Protein AF-A0AA46I5U1-F1 (afdb_mo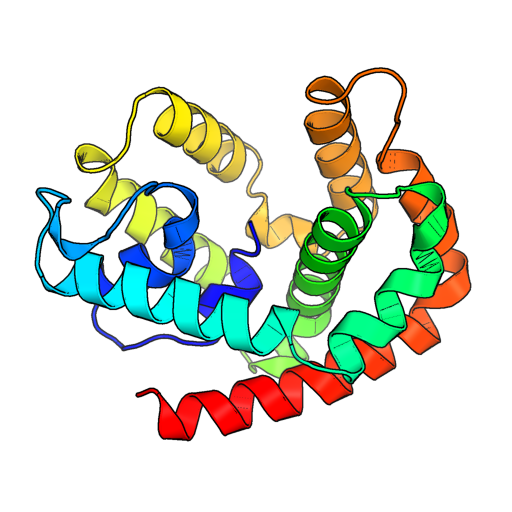nomer)

Sequence (190 aa):
MNYLGHSIITTHIPEKDFGNIFGDFFKGNPSYLDLPKNIINGIILHRQLDSFVDNNNIYLKNTIFFKEYKLYKKILLDIYFDHFLAKNYQKLFNDSLKESSKYIFNLAITNKQFLSEENISKLNWLIKNNSLYYYKDIDFIKYTLNGISYRFKNIDLSTSIEIYKKNNKIIDNNFFEFFNLLTKKREYLL

Radius of gyration: 16.06 Å; Cα contacts (8 Å, |Δi|>4): 192; chains: 1; bounding box: 36×41×42 Å

Solvent-accessible surface area (backbone atoms only — not comparable to full-atom values): 10486 Å² total; per-residue (Å²): 131,39,51,60,64,35,56,75,60,68,72,90,38,71,52,25,34,37,16,24,40,50,23,88,78,59,79,80,64,61,91,76,51,99,61,59,68,47,29,38,53,8,32,52,49,28,52,53,50,49,53,51,51,76,69,29,65,64,57,53,62,57,37,64,80,37,51,91,50,58,89,49,20,59,61,51,49,37,49,53,47,32,23,53,47,42,58,41,27,49,81,77,66,76,44,58,52,63,59,54,38,49,52,54,51,48,44,49,63,77,50,45,87,81,50,54,72,70,52,48,53,53,49,51,52,38,60,76,63,44,39,68,51,42,31,40,37,70,69,50,44,36,54,51,29,46,63,54,20,75,80,45,88,97,49,68,54,34,64,51,54,60,55,44,67,76,43,37,76,60,52,50,51,41,48,53,57,43,48,59,51,52,59,57,51,43,75,78,76,112

Structure (mmCIF, N/CA/C/O backbone):
data_AF-A0AA46I5U1-F1
#
_entry.id   AF-A0AA46I5U1-F1
#
loop_
_atom_site.group_PDB
_atom_site.id
_atom_site.type_symbol
_atom_site.label_atom_id
_atom_site.label_alt_id
_atom_site.label_comp_id
_atom_site.label_asym_id
_atom_site.label_entity_id
_atom_site.label_seq_id
_atom_site.pdbx_PDB_ins_code
_atom_site.Cartn_x
_atom_site.Cartn_y
_atom_site.Cartn_z
_atom_site.occupancy
_atom_site.B_iso_or_equiv
_atom_site.auth_seq_id
_atom_site.auth_comp_id
_atom_site.auth_asym_id
_atom_site.auth_atom_id
_atom_site.pdbx_PDB_model_num
ATOM 1 N N . MET A 1 1 ? 0.056 3.345 -1.944 1.00 57.59 1 MET A N 1
ATOM 2 C CA . MET A 1 1 ? 1.013 2.220 -1.934 1.00 57.59 1 MET A CA 1
ATOM 3 C C . MET A 1 1 ? 0.510 1.117 -1.040 1.00 57.59 1 MET A C 1
ATOM 5 O O . MET A 1 1 ? 0.574 1.240 0.176 1.00 57.59 1 MET A O 1
ATOM 9 N N . ASN A 1 2 ? 0.003 0.085 -1.698 1.00 82.88 2 ASN A N 1
ATOM 10 C CA . ASN A 1 2 ? -0.603 -1.107 -1.130 1.00 82.88 2 ASN A CA 1
ATOM 11 C C . ASN A 1 2 ? 0.139 -2.330 -1.707 1.00 82.88 2 ASN A C 1
ATOM 13 O O . ASN A 1 2 ? -0.347 -3.006 -2.612 1.00 82.88 2 ASN A O 1
ATOM 17 N N . TYR A 1 3 ? 1.405 -2.514 -1.323 1.00 91.62 3 TYR A N 1
ATOM 18 C CA . TYR A 1 3 ? 2.294 -3.460 -2.014 1.00 91.62 3 TYR A CA 1
ATOM 19 C C . TYR A 1 3 ? 1.830 -4.908 -1.859 1.00 91.62 3 TYR A C 1
ATOM 21 O O . TYR A 1 3 ? 1.937 -5.685 -2.810 1.00 91.62 3 TYR A O 1
ATOM 29 N N . LEU A 1 4 ? 1.339 -5.279 -0.668 1.00 91.69 4 LEU A N 1
ATOM 30 C CA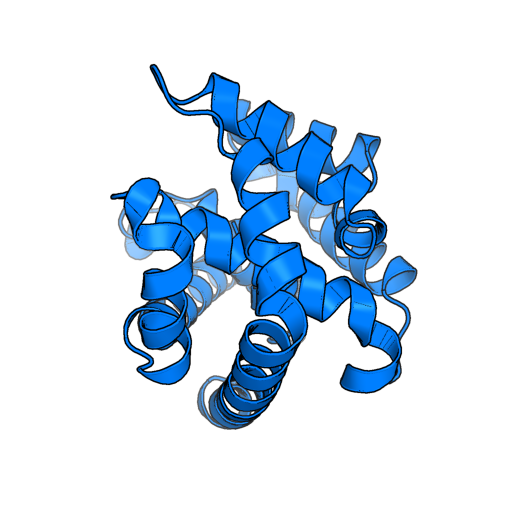 . LEU A 1 4 ? 0.825 -6.628 -0.446 1.00 91.69 4 LEU A CA 1
ATOM 31 C C . LEU A 1 4 ? -0.521 -6.792 -1.145 1.00 91.69 4 LEU A C 1
ATOM 33 O O . LEU A 1 4 ? -0.753 -7.838 -1.738 1.00 91.69 4 LEU A O 1
ATOM 37 N N . GLY A 1 5 ? -1.368 -5.760 -1.162 1.00 90.12 5 GLY A N 1
ATOM 38 C CA . GLY A 1 5 ? -2.611 -5.781 -1.933 1.00 90.12 5 GLY A CA 1
ATOM 39 C C . GLY A 1 5 ? -2.398 -6.107 -3.410 1.00 90.12 5 GLY A C 1
ATOM 40 O O . GLY A 1 5 ? -3.059 -6.997 -3.943 1.00 90.12 5 GLY A O 1
ATOM 41 N N . HIS A 1 6 ? -1.440 -5.449 -4.068 1.00 92.38 6 HIS A N 1
ATOM 42 C CA . HIS A 1 6 ? -1.141 -5.741 -5.475 1.00 92.38 6 HIS A CA 1
ATOM 43 C C . HIS A 1 6 ? -0.444 -7.088 -5.674 1.00 92.38 6 HIS A C 1
ATOM 45 O O . HIS A 1 6 ? -0.688 -7.744 -6.687 1.00 92.38 6 HIS A O 1
ATOM 51 N N . SER A 1 7 ? 0.380 -7.544 -4.723 1.00 90.44 7 SER A N 1
ATOM 52 C CA . SER A 1 7 ? 1.094 -8.822 -4.858 1.00 90.44 7 SER A CA 1
ATOM 53 C C . SER A 1 7 ? 0.188 -10.055 -4.765 1.00 90.44 7 SER A C 1
ATOM 55 O O . SER A 1 7 ? 0.581 -11.126 -5.224 1.00 90.44 7 SER A O 1
ATOM 57 N N . ILE A 1 8 ? -1.049 -9.912 -4.267 1.00 87.06 8 ILE A N 1
ATOM 58 C CA . ILE A 1 8 ? -2.083 -10.968 -4.302 1.00 87.06 8 ILE A CA 1
ATOM 59 C C . ILE A 1 8 ? -2.370 -11.432 -5.736 1.00 87.06 8 ILE A C 1
ATOM 61 O O . ILE A 1 8 ? -2.721 -12.594 -5.978 1.00 87.06 8 ILE A O 1
ATOM 65 N N . ILE A 1 9 ? -2.250 -10.513 -6.694 1.00 85.94 9 ILE A N 1
ATOM 66 C CA . ILE A 1 9 ? -2.513 -10.761 -8.106 1.00 85.94 9 ILE A CA 1
ATOM 67 C C . ILE A 1 9 ? -1.167 -10.863 -8.821 1.00 85.94 9 ILE A C 1
ATOM 69 O O . ILE A 1 9 ? -0.676 -9.913 -9.428 1.00 85.94 9 ILE A O 1
ATOM 73 N N . THR A 1 10 ? -0.558 -12.046 -8.716 1.00 84.06 10 THR A N 1
ATOM 74 C CA . THR A 1 10 ? 0.589 -12.428 -9.547 1.00 84.06 10 THR A CA 1
ATOM 75 C C . THR A 1 10 ? 0.118 -12.885 -10.921 1.00 84.06 10 THR A C 1
ATOM 77 O O . THR A 1 10 ? -0.923 -13.518 -11.077 1.00 84.06 10 THR A O 1
ATOM 80 N N . THR A 1 11 ? 0.911 -12.549 -11.924 1.00 83.25 11 THR A N 1
ATOM 81 C CA . THR A 1 11 ? 0.727 -12.892 -13.332 1.00 83.25 11 THR A CA 1
ATOM 82 C C . THR A 1 11 ? 1.679 -14.000 -13.777 1.00 83.25 11 THR A C 1
ATOM 84 O O . THR A 1 11 ? 1.647 -14.393 -14.939 1.00 83.25 11 THR A O 1
ATOM 87 N N . HIS A 1 12 ? 2.559 -14.463 -12.878 1.00 87.12 12 HIS A N 1
ATOM 88 C CA . HIS A 1 12 ? 3.679 -15.366 -13.167 1.00 87.12 12 HIS A CA 1
ATOM 89 C C . HIS A 1 12 ? 4.665 -14.844 -14.233 1.00 87.12 12 HIS A C 1
ATOM 91 O O . HIS A 1 12 ? 5.497 -15.595 -14.737 1.00 87.12 12 HIS A O 1
ATOM 97 N N . ILE A 1 13 ? 4.613 -13.544 -14.546 1.00 94.31 13 ILE A N 1
ATOM 98 C CA . ILE A 1 13 ? 5.552 -12.844 -15.425 1.00 94.31 13 ILE A CA 1
ATOM 99 C C . ILE A 1 13 ? 6.264 -11.781 -14.571 1.00 94.31 13 ILE A C 1
ATOM 101 O O . ILE A 1 13 ? 5.645 -10.761 -14.258 1.00 94.31 13 ILE A O 1
ATOM 105 N N . PRO A 1 14 ? 7.548 -11.966 -14.198 1.00 95.38 14 PRO A N 1
ATOM 106 C CA . PRO A 1 14 ? 8.235 -11.108 -13.223 1.00 95.38 14 PRO A CA 1
ATOM 107 C C . PRO A 1 14 ? 8.176 -9.604 -13.525 1.00 95.38 14 PRO A C 1
ATOM 109 O O . PRO A 1 14 ? 7.923 -8.797 -12.636 1.00 95.38 14 PRO A O 1
ATOM 112 N N . GLU A 1 15 ? 8.356 -9.207 -14.785 1.00 96.62 15 GLU A N 1
ATOM 113 C CA . GLU A 1 15 ? 8.268 -7.801 -15.203 1.00 96.62 15 GLU A CA 1
ATOM 114 C C . GLU A 1 15 ? 6.853 -7.225 -15.043 1.00 96.62 15 GLU A C 1
ATOM 116 O O . GLU A 1 15 ? 6.681 -6.071 -14.645 1.00 96.62 15 GLU A O 1
ATOM 121 N N . LYS A 1 16 ? 5.823 -8.030 -15.327 1.00 96.50 16 LYS A N 1
ATOM 122 C CA . LYS A 1 16 ? 4.423 -7.619 -15.179 1.00 96.50 16 LYS A CA 1
ATOM 123 C C . LYS A 1 16 ? 4.033 -7.547 -13.703 1.00 96.50 16 LYS A C 1
ATOM 125 O O . LYS A 1 16 ? 3.366 -6.595 -13.310 1.00 96.50 16 LYS A O 1
ATOM 130 N N . ASP A 1 17 ? 4.515 -8.474 -12.877 1.00 96.19 17 ASP A N 1
ATOM 131 C CA . ASP A 1 17 ? 4.367 -8.416 -11.417 1.00 96.19 17 ASP A CA 1
ATOM 132 C C . ASP A 1 17 ? 5.054 -7.179 -10.835 1.00 96.19 17 ASP A C 1
ATOM 134 O O . ASP A 1 17 ? 4.466 -6.483 -10.011 1.00 96.19 17 ASP A O 1
ATOM 138 N N . PHE A 1 18 ? 6.261 -6.851 -11.304 1.00 97.38 18 PHE A N 1
ATOM 139 C CA . PHE A 1 18 ? 6.948 -5.621 -10.920 1.00 97.38 18 PHE A CA 1
ATOM 140 C C . PHE A 1 18 ? 6.114 -4.380 -11.267 1.00 97.38 18 PHE A C 1
ATOM 142 O O . PHE A 1 18 ? 5.868 -3.548 -10.394 1.00 97.38 18 PHE A O 1
ATOM 149 N N . GLY A 1 19 ? 5.616 -4.277 -12.504 1.00 96.88 19 GLY A N 1
ATOM 150 C CA . GLY A 1 19 ? 4.744 -3.172 -12.909 1.00 96.88 19 GLY A CA 1
ATOM 151 C C . GLY A 1 19 ? 3.442 -3.100 -12.101 1.00 96.88 19 GLY A C 1
ATOM 152 O O . GLY A 1 19 ? 2.976 -2.004 -11.801 1.00 96.88 19 GLY A O 1
ATOM 153 N N . ASN A 1 20 ? 2.872 -4.247 -11.714 1.00 96.25 20 ASN A N 1
ATOM 154 C CA . ASN A 1 20 ? 1.654 -4.312 -10.905 1.00 96.25 20 ASN A CA 1
ATOM 155 C C . ASN A 1 20 ? 1.895 -3.880 -9.449 1.00 96.25 20 ASN A C 1
ATOM 157 O O . ASN A 1 20 ? 1.138 -3.095 -8.888 1.00 96.25 20 ASN A O 1
ATOM 161 N N . ILE A 1 21 ? 2.968 -4.362 -8.826 1.00 96.31 21 ILE A N 1
ATOM 162 C CA . ILE A 1 21 ? 3.253 -4.104 -7.408 1.00 96.31 21 ILE A CA 1
ATOM 163 C C . ILE A 1 21 ? 3.796 -2.688 -7.194 1.00 96.31 21 ILE A C 1
ATOM 165 O O . ILE A 1 21 ? 3.460 -2.031 -6.209 1.00 96.31 21 ILE A O 1
ATOM 169 N N . PHE A 1 22 ? 4.616 -2.199 -8.126 1.00 96.25 22 PHE A N 1
ATOM 170 C CA . PHE A 1 22 ? 5.274 -0.895 -8.044 1.00 96.25 22 PHE A CA 1
ATOM 171 C C . PHE A 1 22 ? 4.644 0.152 -8.972 1.00 96.25 22 PHE A C 1
ATOM 173 O O . PHE A 1 22 ? 5.258 1.186 -9.224 1.00 96.25 22 PHE A O 1
ATOM 180 N N . GLY A 1 23 ? 3.417 -0.068 -9.459 1.00 95.50 23 GLY A N 1
ATOM 181 C CA . GLY A 1 23 ? 2.740 0.827 -10.408 1.00 95.50 23 GLY A CA 1
ATOM 182 C C . GLY A 1 23 ? 2.653 2.284 -9.939 1.00 95.50 23 GLY A C 1
ATOM 183 O O . GLY A 1 23 ? 2.806 3.209 -10.736 1.00 95.50 23 GLY A O 1
ATOM 184 N N . ASP A 1 24 ? 2.536 2.490 -8.627 1.00 94.38 24 ASP A N 1
ATOM 185 C CA . ASP A 1 24 ? 2.524 3.796 -7.964 1.00 94.38 24 ASP A CA 1
ATOM 186 C C . ASP A 1 24 ? 3.802 4.634 -8.213 1.00 94.38 24 ASP A C 1
ATOM 188 O O . ASP A 1 24 ? 3.765 5.868 -8.124 1.00 94.38 24 ASP A O 1
ATOM 192 N N . PHE A 1 25 ? 4.929 3.989 -8.544 1.00 95.44 25 PHE A N 1
ATOM 193 C CA . PHE A 1 25 ? 6.199 4.641 -8.891 1.00 95.44 25 PHE A CA 1
ATOM 194 C C . PHE A 1 25 ? 6.190 5.274 -10.287 1.00 95.44 25 PHE A C 1
ATOM 196 O O . PHE A 1 25 ? 7.029 6.131 -10.567 1.00 95.44 25 PHE A O 1
ATOM 203 N N . PHE A 1 26 ? 5.215 4.924 -11.127 1.00 95.31 26 PHE A N 1
ATOM 204 C CA . PHE A 1 26 ? 5.117 5.369 -12.511 1.00 95.31 26 PHE A CA 1
ATOM 205 C C . PHE A 1 26 ? 3.912 6.296 -12.706 1.00 95.31 26 PHE A C 1
ATOM 207 O O . PHE A 1 26 ? 2.748 5.886 -12.650 1.00 95.31 26 PHE A O 1
ATOM 214 N N . LYS A 1 27 ? 4.187 7.581 -12.946 1.00 92.62 27 LYS A N 1
ATOM 215 C CA . LYS A 1 27 ? 3.165 8.619 -13.163 1.00 92.62 27 LYS A CA 1
ATOM 216 C C . LYS A 1 27 ? 2.902 8.838 -14.658 1.00 92.62 27 LYS A C 1
ATOM 218 O O . LYS A 1 27 ? 3.719 8.481 -15.495 1.00 92.62 27 LYS A O 1
ATOM 223 N N . GLY A 1 28 ? 1.754 9.426 -14.998 1.00 93.50 28 GLY A N 1
ATOM 224 C CA . GLY A 1 28 ? 1.372 9.707 -16.393 1.00 93.50 28 GLY A CA 1
ATOM 225 C C . GLY A 1 28 ? 0.735 8.517 -17.122 1.00 93.50 28 GLY A C 1
ATOM 226 O O . GLY A 1 28 ? 0.443 7.490 -16.514 1.00 93.50 28 GLY A O 1
ATOM 227 N N . ASN A 1 29 ? 0.449 8.654 -18.418 1.00 93.50 29 ASN A N 1
ATOM 228 C CA . ASN A 1 29 ? -0.147 7.577 -19.221 1.00 93.50 29 ASN A CA 1
ATOM 229 C C . ASN A 1 29 ? 0.906 6.479 -19.496 1.00 93.50 29 ASN A C 1
ATOM 231 O O . ASN A 1 29 ? 1.978 6.825 -19.992 1.00 93.50 29 ASN A O 1
ATOM 235 N N . PRO A 1 30 ? 0.629 5.182 -19.231 1.00 92.75 30 PRO A N 1
ATOM 236 C CA . PRO A 1 30 ? 1.618 4.116 -19.397 1.00 92.75 30 PRO A CA 1
ATOM 237 C C . PRO A 1 30 ? 2.105 3.964 -20.841 1.00 92.75 30 PRO A C 1
ATOM 239 O O . PRO A 1 30 ? 3.230 3.536 -21.056 1.00 92.75 30 PRO A O 1
ATOM 242 N N . SER A 1 31 ? 1.288 4.367 -21.819 1.00 90.00 31 SER A N 1
ATOM 243 C CA . SER A 1 31 ? 1.615 4.304 -23.252 1.00 90.00 31 SER A CA 1
ATOM 244 C C . SER A 1 31 ? 2.736 5.264 -23.666 1.00 90.00 31 SER A C 1
ATOM 246 O O . SER A 1 31 ? 3.270 5.127 -24.760 1.00 90.00 31 SER A O 1
ATOM 248 N N . TYR A 1 32 ? 3.069 6.245 -22.819 1.00 93.44 32 TYR A N 1
ATOM 249 C CA . TYR A 1 32 ? 4.152 7.206 -23.054 1.00 93.44 32 TYR A CA 1
ATOM 250 C C . TYR A 1 32 ? 5.395 6.923 -22.204 1.00 93.44 32 TYR A C 1
ATOM 252 O O . TYR A 1 32 ? 6.336 7.711 -22.225 1.00 93.44 32 TYR A O 1
ATOM 260 N N . LEU A 1 33 ? 5.393 5.842 -21.420 1.00 93.50 33 LEU A N 1
ATOM 261 C CA . LEU A 1 33 ? 6.550 5.453 -20.624 1.00 93.50 33 LEU A CA 1
ATOM 262 C C . LEU A 1 33 ? 7.506 4.627 -21.481 1.00 93.50 33 LEU A C 1
ATOM 264 O O . LEU A 1 33 ? 7.089 3.664 -22.123 1.00 93.50 33 LEU A O 1
ATOM 268 N N . ASP A 1 34 ? 8.788 4.975 -21.439 1.00 95.12 34 ASP A N 1
ATOM 269 C CA . ASP A 1 34 ? 9.850 4.191 -22.068 1.00 95.12 34 ASP A CA 1
ATOM 270 C C . ASP A 1 34 ? 10.209 2.992 -21.177 1.00 95.12 34 ASP A C 1
ATOM 272 O O . ASP A 1 34 ? 11.141 3.027 -20.373 1.00 95.12 34 ASP A O 1
ATOM 276 N N . LEU A 1 35 ? 9.362 1.960 -21.224 1.00 97.12 35 LEU A N 1
ATOM 277 C CA . LEU A 1 35 ? 9.457 0.761 -20.394 1.00 97.12 35 LEU A CA 1
ATOM 278 C C . LEU A 1 35 ? 9.160 -0.501 -21.218 1.00 97.12 35 LEU A C 1
ATOM 280 O O . LEU A 1 35 ? 8.368 -0.457 -22.163 1.00 97.12 35 LEU A O 1
ATOM 284 N N . PRO A 1 36 ? 9.707 -1.665 -20.824 1.00 97.00 36 PRO A N 1
ATOM 285 C CA . PRO A 1 36 ? 9.310 -2.948 -21.386 1.00 97.00 36 PRO A CA 1
ATOM 286 C C . PRO A 1 36 ? 7.791 -3.160 -21.347 1.00 97.00 36 PRO A C 1
ATOM 288 O O . PRO A 1 36 ? 7.117 -2.853 -20.358 1.00 97.00 36 PRO A O 1
ATOM 291 N N . LYS A 1 37 ? 7.251 -3.774 -22.408 1.00 96.81 37 LYS A N 1
ATOM 292 C CA . LYS A 1 37 ? 5.806 -4.002 -22.584 1.00 96.81 37 LYS A CA 1
ATOM 293 C C . LYS A 1 37 ? 5.158 -4.711 -21.389 1.00 96.81 37 LYS A C 1
ATOM 295 O O . LYS A 1 37 ? 4.040 -4.372 -21.010 1.00 96.81 37 LYS A O 1
ATOM 300 N N . ASN A 1 38 ? 5.845 -5.676 -20.778 1.00 97.00 38 ASN A N 1
ATOM 301 C CA . ASN A 1 38 ? 5.318 -6.383 -19.610 1.00 97.00 38 ASN A CA 1
ATOM 302 C C . ASN A 1 38 ? 5.195 -5.471 -18.386 1.00 97.00 38 ASN A C 1
ATOM 304 O O . ASN A 1 38 ? 4.181 -5.543 -17.698 1.00 97.00 38 ASN A O 1
ATOM 308 N N . ILE A 1 39 ? 6.162 -4.577 -18.156 1.00 97.44 39 ILE A N 1
ATOM 309 C CA . ILE A 1 39 ? 6.095 -3.587 -17.072 1.00 97.44 39 ILE A CA 1
ATOM 310 C C . ILE A 1 39 ? 4.921 -2.634 -17.312 1.00 97.44 39 ILE A C 1
ATOM 312 O O . ILE A 1 39 ? 4.122 -2.417 -16.403 1.00 97.44 39 ILE A O 1
ATOM 316 N N . ILE A 1 40 ? 4.744 -2.142 -18.546 1.00 97.69 40 ILE A N 1
ATOM 317 C CA . ILE A 1 40 ? 3.588 -1.309 -18.927 1.00 97.69 40 ILE A CA 1
ATOM 318 C C . ILE A 1 40 ? 2.269 -2.039 -18.643 1.00 97.69 40 ILE A C 1
ATOM 320 O O . ILE A 1 40 ? 1.379 -1.480 -18.002 1.00 97.69 40 ILE A O 1
ATOM 324 N N . ASN A 1 41 ? 2.151 -3.303 -19.058 1.00 96.19 41 ASN A N 1
ATOM 325 C CA . ASN A 1 41 ? 0.967 -4.122 -18.787 1.00 96.19 41 ASN A CA 1
ATOM 326 C C . ASN A 1 41 ? 0.726 -4.316 -17.283 1.00 96.19 41 ASN A C 1
ATOM 328 O O . ASN A 1 41 ? -0.423 -4.344 -16.846 1.00 96.19 41 ASN A O 1
ATOM 332 N N . GLY A 1 42 ? 1.793 -4.428 -16.490 1.00 96.38 42 GLY A N 1
ATOM 333 C CA . GLY A 1 42 ? 1.722 -4.466 -15.033 1.00 96.38 42 GLY A CA 1
ATOM 334 C C . GLY A 1 42 ? 1.178 -3.163 -14.450 1.00 96.38 42 GLY A C 1
ATOM 335 O O . GLY A 1 42 ? 0.269 -3.194 -13.630 1.00 96.38 42 GLY A O 1
ATOM 336 N N . ILE A 1 43 ? 1.661 -2.012 -14.923 1.00 96.81 43 ILE A N 1
ATOM 337 C CA . ILE A 1 43 ? 1.183 -0.688 -14.487 1.00 96.81 43 ILE A CA 1
ATOM 338 C C . ILE A 1 43 ? -0.294 -0.484 -14.860 1.00 96.81 43 ILE A C 1
ATOM 340 O O . ILE A 1 43 ? -1.061 0.107 -14.099 1.00 96.81 43 ILE A O 1
ATOM 344 N N . ILE A 1 44 ? -0.720 -0.968 -16.030 1.00 95.56 44 ILE A N 1
ATOM 345 C CA . ILE A 1 44 ? -2.134 -0.944 -16.428 1.00 95.56 44 ILE A CA 1
ATOM 346 C C . ILE A 1 44 ? -2.963 -1.803 -15.468 1.00 95.56 44 ILE A C 1
ATOM 348 O O . ILE A 1 44 ? -3.986 -1.331 -14.972 1.00 95.56 44 ILE A O 1
ATOM 352 N N . LEU A 1 45 ? -2.500 -3.019 -15.163 1.00 94.81 45 LEU A N 1
ATOM 353 C CA . LEU A 1 45 ? -3.157 -3.913 -14.211 1.00 94.81 45 LEU A CA 1
ATOM 354 C C . LEU A 1 45 ? -3.270 -3.270 -12.820 1.00 94.81 45 LEU A C 1
ATOM 356 O O . LEU A 1 45 ? -4.362 -3.251 -12.261 1.00 94.81 45 LEU A O 1
ATOM 360 N N . HIS A 1 46 ? -2.196 -2.661 -12.312 1.00 95.06 46 HIS A N 1
ATOM 361 C CA . HIS A 1 46 ? -2.194 -1.904 -11.055 1.00 95.06 46 HIS A CA 1
ATOM 362 C C . HIS A 1 46 ? -3.350 -0.901 -11.004 1.00 95.06 46 HIS A C 1
ATOM 364 O O . HIS A 1 46 ? -4.173 -0.933 -10.097 1.00 95.06 46 HIS A O 1
ATOM 370 N N . ARG A 1 47 ? -3.475 -0.064 -12.039 1.00 94.38 47 ARG A N 1
ATOM 371 C CA . ARG A 1 47 ? -4.499 0.991 -12.104 1.00 94.38 47 ARG A CA 1
ATOM 372 C C . ARG A 1 47 ? -5.914 0.446 -12.267 1.00 94.38 47 ARG A C 1
ATOM 374 O O . ARG A 1 47 ? -6.862 1.057 -11.781 1.00 94.38 47 ARG A O 1
ATOM 381 N N . GLN A 1 48 ? -6.076 -0.685 -12.952 1.00 92.81 48 GLN A N 1
ATOM 382 C CA . GLN A 1 48 ? -7.363 -1.381 -13.028 1.00 92.81 48 GLN A CA 1
ATOM 383 C C . GLN A 1 48 ? -7.784 -1.915 -11.655 1.00 92.81 48 GLN A C 1
ATOM 385 O O . GLN A 1 48 ? -8.956 -1.808 -11.291 1.00 92.81 48 GLN A O 1
ATOM 390 N N . LEU A 1 49 ? -6.834 -2.455 -10.889 1.00 92.19 49 LEU A N 1
ATOM 391 C CA . LEU A 1 49 ? -7.072 -2.923 -9.527 1.00 92.19 49 LEU A CA 1
ATOM 392 C C . LEU A 1 49 ? -7.381 -1.765 -8.584 1.00 92.19 49 LEU A C 1
ATOM 394 O O . LEU A 1 49 ? -8.379 -1.840 -7.872 1.00 92.19 49 LEU A O 1
ATOM 398 N N . ASP A 1 50 ? -6.621 -0.674 -8.651 1.00 93.06 50 ASP A N 1
ATOM 399 C CA . ASP A 1 50 ? -6.912 0.544 -7.890 1.00 93.06 50 ASP A CA 1
ATOM 400 C C . ASP A 1 50 ? -8.310 1.060 -8.202 1.00 93.06 50 ASP A C 1
ATOM 402 O O . ASP A 1 50 ? -9.093 1.304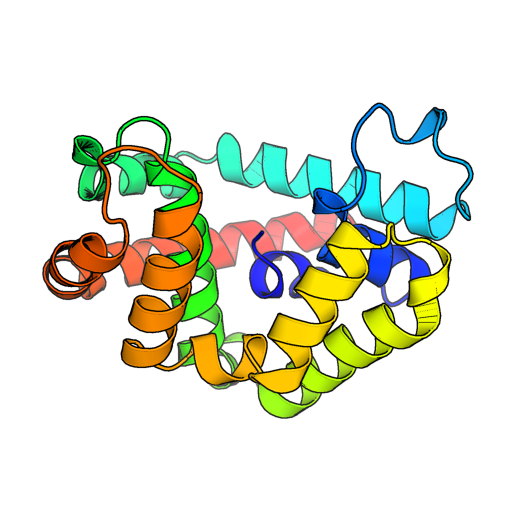 -7.292 1.00 93.06 50 ASP A O 1
ATOM 406 N N . SER A 1 51 ? -8.673 1.150 -9.485 1.00 92.88 51 SER A N 1
ATOM 407 C CA . SER A 1 51 ? -10.012 1.574 -9.898 1.00 92.88 51 SER A CA 1
ATOM 408 C C . SER A 1 51 ? -11.103 0.651 -9.347 1.00 92.88 51 SER A C 1
ATOM 410 O O . SER A 1 51 ? -12.160 1.125 -8.932 1.00 92.88 51 SER A O 1
ATOM 412 N N . PHE A 1 52 ? -10.864 -0.660 -9.298 1.00 91.19 52 PHE A N 1
ATOM 413 C CA . PHE A 1 52 ? -11.799 -1.599 -8.686 1.00 91.19 52 PHE A CA 1
ATOM 414 C C . PHE A 1 52 ? -11.930 -1.377 -7.173 1.00 91.19 52 PHE A C 1
ATOM 416 O O . PHE A 1 52 ? -13.052 -1.329 -6.669 1.00 91.19 52 PHE A O 1
ATOM 423 N N . VAL A 1 53 ? -10.813 -1.215 -6.458 1.00 90.62 53 VAL A N 1
ATOM 424 C CA . VAL A 1 53 ? -10.781 -0.968 -5.006 1.00 90.62 53 VAL A CA 1
ATOM 425 C C . VAL A 1 53 ? -11.480 0.353 -4.675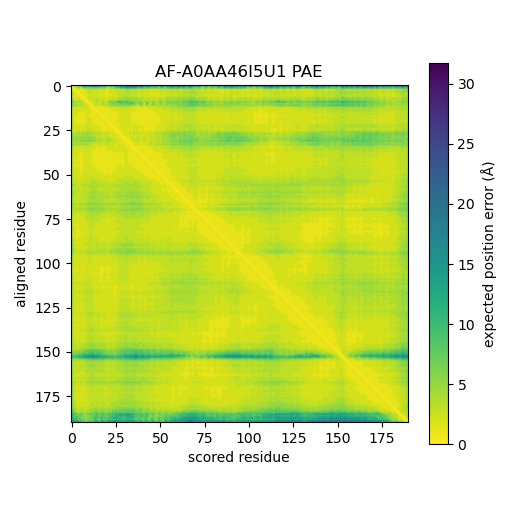 1.00 90.62 53 VAL A C 1
ATOM 427 O O . VAL A 1 53 ? -12.389 0.389 -3.846 1.00 90.62 53 VAL A O 1
ATOM 430 N N . ASP A 1 54 ? -11.121 1.421 -5.385 1.00 91.19 54 ASP A N 1
ATOM 431 C CA . ASP A 1 54 ? -11.617 2.777 -5.160 1.00 91.19 54 ASP A CA 1
ATOM 432 C C . ASP A 1 54 ? -13.109 2.948 -5.442 1.00 91.19 54 ASP A C 1
ATOM 434 O O . ASP A 1 54 ? -13.719 3.873 -4.904 1.00 91.19 54 ASP A O 1
ATOM 438 N N . ASN A 1 55 ? -13.698 2.074 -6.260 1.00 91.75 55 ASN A N 1
ATOM 439 C CA . ASN A 1 55 ? -15.127 2.070 -6.572 1.00 91.75 55 ASN A CA 1
ATOM 440 C C . ASN A 1 55 ? -15.908 0.992 -5.801 1.00 91.75 55 ASN A C 1
ATOM 442 O O . ASN A 1 55 ? -17.120 0.860 -5.977 1.00 91.75 55 ASN A O 1
ATOM 446 N N . ASN A 1 56 ? -15.251 0.202 -4.947 1.00 93.94 56 ASN A N 1
ATOM 447 C CA . ASN A 1 56 ? -15.920 -0.862 -4.214 1.00 93.94 56 ASN A CA 1
ATOM 448 C C . ASN A 1 56 ? -16.623 -0.330 -2.955 1.00 93.94 56 ASN A C 1
ATOM 450 O O . ASN A 1 56 ? -15.995 0.235 -2.059 1.00 93.94 56 ASN A O 1
ATOM 454 N N . ASN A 1 57 ? -17.927 -0.591 -2.832 1.00 95.19 57 ASN A N 1
ATOM 455 C CA . ASN A 1 57 ? -18.738 -0.130 -1.700 1.00 95.19 57 ASN A CA 1
ATOM 456 C C . ASN A 1 57 ? -18.252 -0.652 -0.334 1.00 95.19 57 ASN A C 1
ATOM 458 O O . ASN A 1 57 ? -18.340 0.068 0.660 1.00 95.19 57 ASN A O 1
ATOM 462 N N . ILE A 1 58 ? -17.724 -1.880 -0.263 1.00 94.12 58 ILE A N 1
ATOM 463 C CA . ILE A 1 58 ? -17.197 -2.466 0.981 1.00 94.12 58 ILE A CA 1
ATOM 464 C C . ILE A 1 58 ? -15.889 -1.786 1.374 1.00 94.12 58 ILE A C 1
ATOM 466 O O . ILE A 1 58 ? -15.668 -1.534 2.554 1.00 94.12 58 ILE A O 1
ATOM 470 N N . TYR A 1 59 ? -15.034 -1.436 0.418 1.00 93.06 59 TYR A N 1
ATOM 471 C CA . TYR A 1 59 ? -13.845 -0.645 0.719 1.00 93.06 59 TYR A CA 1
ATOM 472 C C . TYR A 1 59 ? -14.242 0.781 1.153 1.00 93.06 59 TYR A C 1
ATOM 474 O O . TYR A 1 59 ? -13.900 1.228 2.251 1.00 93.06 59 TYR A O 1
ATOM 482 N N . LEU A 1 60 ? -15.079 1.460 0.361 1.00 93.56 60 LEU A N 1
ATOM 483 C CA . LEU A 1 60 ? -15.496 2.845 0.597 1.00 93.56 60 LEU A CA 1
ATOM 484 C C . LEU A 1 60 ? -16.264 3.052 1.910 1.00 93.56 60 LEU A C 1
ATOM 486 O O . LEU A 1 60 ? -16.059 4.081 2.566 1.00 93.56 60 LEU A O 1
ATOM 490 N N . LYS A 1 61 ? -17.098 2.093 2.347 1.00 95.00 61 LYS A N 1
ATOM 491 C CA . LYS A 1 61 ? -17.833 2.204 3.624 1.00 95.00 61 LYS A CA 1
ATOM 492 C C . LYS A 1 61 ? -16.889 2.306 4.825 1.00 95.00 61 LYS A C 1
ATOM 494 O O . LYS A 1 61 ? -17.229 2.972 5.796 1.00 95.00 61 LYS A O 1
ATOM 499 N N . ASN A 1 62 ? -15.681 1.737 4.753 1.00 95.62 62 ASN A N 1
ATOM 500 C CA . ASN A 1 62 ? -14.695 1.846 5.833 1.00 95.62 62 ASN A CA 1
ATOM 501 C C . ASN A 1 62 ? -14.061 3.244 5.927 1.00 95.62 62 ASN A C 1
ATOM 503 O O . ASN A 1 62 ? -13.489 3.591 6.960 1.00 95.62 62 ASN A O 1
ATOM 507 N N . THR A 1 63 ? -14.204 4.100 4.907 1.00 95.50 63 THR A N 1
ATOM 508 C CA . THR A 1 63 ? -13.646 5.464 4.954 1.00 95.50 63 THR A CA 1
ATOM 509 C C . THR A 1 63 ? -14.287 6.325 6.046 1.00 95.50 63 THR A C 1
ATOM 511 O O . THR A 1 63 ? -13.692 7.319 6.466 1.00 95.50 63 THR A O 1
ATOM 514 N N . ILE A 1 64 ? -15.480 5.951 6.531 1.00 96.38 64 ILE A N 1
ATOM 515 C CA . ILE A 1 64 ? -16.197 6.678 7.583 1.00 96.38 64 ILE A CA 1
ATOM 516 C C . ILE A 1 64 ? -15.459 6.653 8.924 1.00 96.38 64 ILE A C 1
ATOM 518 O O . ILE A 1 64 ? -15.503 7.646 9.650 1.00 96.38 64 ILE A O 1
ATOM 522 N N . PHE A 1 65 ? -14.741 5.563 9.226 1.00 97.12 65 PHE A N 1
ATOM 523 C CA . PHE A 1 65 ? -13.975 5.429 10.468 1.00 97.12 65 PHE A CA 1
ATOM 524 C C . PHE A 1 65 ? -12.872 6.484 10.553 1.00 97.12 65 PHE A C 1
ATOM 526 O O . PHE A 1 65 ? -12.603 7.010 11.625 1.00 97.12 65 PHE A O 1
ATOM 533 N N . PHE A 1 66 ? -12.306 6.863 9.408 1.00 97.25 66 PHE A N 1
ATOM 534 C CA . PHE A 1 66 ? -11.183 7.791 9.305 1.00 97.25 66 PHE A CA 1
ATOM 535 C C . PHE A 1 66 ? -11.590 9.154 8.726 1.00 97.25 66 PHE A C 1
ATOM 537 O O . PHE A 1 66 ? -10.767 9.857 8.140 1.00 97.25 66 PHE A O 1
ATOM 544 N N . LYS A 1 67 ? -12.864 9.553 8.859 1.00 95.62 67 LYS A N 1
ATOM 545 C CA . LYS A 1 67 ? -13.392 10.791 8.251 1.00 95.62 67 LYS A CA 1
ATOM 546 C C . LYS A 1 67 ? -12.637 12.063 8.663 1.00 95.62 67 LYS A C 1
ATOM 548 O O . LYS A 1 67 ? -12.518 12.983 7.856 1.00 95.62 67 LYS A O 1
ATOM 553 N N . GLU A 1 68 ? -12.095 12.104 9.880 1.00 94.00 68 GLU A N 1
ATOM 554 C CA . GLU A 1 68 ? -11.306 13.233 10.396 1.00 94.00 68 GLU A CA 1
ATOM 555 C C . GLU A 1 68 ? -9.986 13.448 9.640 1.00 94.00 68 GLU A C 1
ATOM 557 O O . GLU A 1 68 ? -9.485 14.570 9.582 1.00 94.00 68 GLU A O 1
ATOM 562 N N . TYR A 1 69 ? -9.496 12.416 8.942 1.00 94.94 69 TYR A N 1
ATOM 563 C CA . TYR A 1 69 ? -8.305 12.481 8.096 1.00 94.94 69 TYR A CA 1
ATOM 564 C C . TYR A 1 69 ? -8.588 12.977 6.670 1.00 94.94 69 TYR A C 1
ATOM 566 O O . TYR A 1 69 ? -7.682 13.016 5.840 1.00 94.94 69 TYR A O 1
ATOM 574 N N . LYS A 1 70 ? -9.824 13.400 6.362 1.00 92.88 70 LYS A N 1
ATOM 575 C CA . LYS A 1 70 ? -10.211 14.054 5.097 1.00 92.88 70 LYS A CA 1
ATOM 576 C C . LYS A 1 70 ? -9.732 13.280 3.857 1.00 92.88 70 LYS A C 1
ATOM 578 O O . LYS A 1 70 ? -10.198 12.172 3.607 1.00 92.88 70 LYS A O 1
ATOM 583 N N . LEU A 1 71 ? -8.819 13.859 3.073 1.00 90.75 71 LEU A N 1
ATOM 584 C CA . LEU A 1 71 ? -8.281 13.285 1.836 1.00 90.75 71 LEU A CA 1
ATOM 585 C C . LEU A 1 71 ? -7.344 12.093 2.097 1.00 90.75 71 LEU A C 1
ATOM 587 O O . LEU A 1 71 ? -7.163 11.256 1.219 1.00 90.75 71 LEU A O 1
ATOM 591 N N . TYR A 1 72 ? -6.797 11.969 3.309 1.00 93.75 72 TYR A N 1
ATOM 592 C CA . TYR A 1 72 ? -5.833 10.926 3.674 1.00 93.75 72 TYR A CA 1
ATOM 593 C C . TYR A 1 72 ? -6.494 9.634 4.165 1.00 93.75 72 TYR A C 1
ATOM 595 O O . TYR A 1 72 ? -5.815 8.631 4.364 1.00 93.75 72 TYR A O 1
ATOM 603 N N . LYS A 1 73 ? -7.823 9.616 4.325 1.00 94.81 73 LYS A N 1
ATOM 604 C CA . LYS A 1 73 ? -8.562 8.435 4.798 1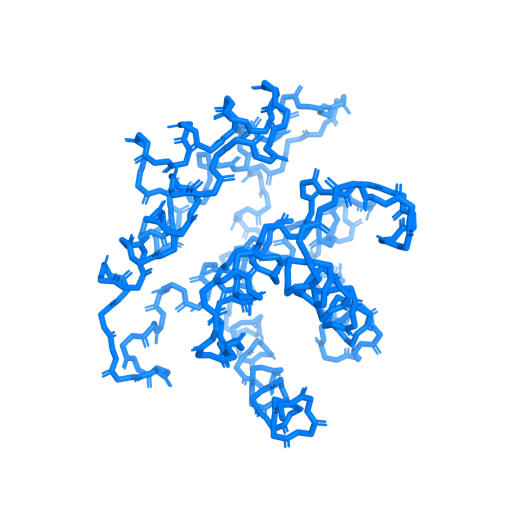.00 94.81 73 LYS A CA 1
ATOM 605 C C . LYS A 1 73 ? -8.362 7.198 3.913 1.00 94.81 73 LYS A C 1
ATOM 607 O O . LYS A 1 73 ? -8.358 6.092 4.433 1.00 94.81 73 LYS A O 1
ATOM 612 N N . LYS A 1 74 ? -8.163 7.378 2.601 1.00 93.19 74 LYS A N 1
ATOM 613 C CA . LYS A 1 74 ? -7.861 6.274 1.673 1.00 93.19 74 LYS A CA 1
ATOM 614 C C . LYS A 1 74 ? -6.461 5.699 1.902 1.00 93.19 74 LYS A C 1
ATOM 616 O O . LYS A 1 74 ? -6.321 4.495 2.023 1.00 93.19 74 LYS A O 1
ATOM 621 N N . ILE A 1 75 ? -5.461 6.563 2.107 1.00 92.81 75 ILE A N 1
ATOM 622 C CA . ILE A 1 75 ? -4.094 6.139 2.461 1.00 92.81 75 ILE A CA 1
ATOM 623 C C . ILE A 1 75 ? -4.107 5.300 3.744 1.00 92.81 75 ILE A C 1
ATOM 625 O O . ILE A 1 75 ? -3.430 4.280 3.822 1.00 92.81 75 ILE A O 1
ATOM 629 N N . LEU A 1 76 ? -4.893 5.712 4.744 1.00 95.88 76 LEU A N 1
ATOM 630 C CA . LEU A 1 76 ? -5.058 4.938 5.974 1.00 95.88 76 LEU A CA 1
ATOM 631 C C . LEU A 1 76 ? -5.673 3.564 5.703 1.00 95.88 76 LEU A C 1
ATOM 633 O O . LEU A 1 76 ? -5.161 2.568 6.204 1.00 95.88 76 LEU A O 1
ATOM 637 N N . LEU A 1 77 ? -6.740 3.496 4.902 1.00 95.31 77 LEU A N 1
ATOM 638 C CA . LEU A 1 77 ? -7.355 2.220 4.542 1.00 95.31 77 LEU A CA 1
ATOM 639 C C . LEU A 1 77 ? -6.397 1.296 3.796 1.00 95.31 77 LEU A C 1
ATOM 641 O O . LEU A 1 77 ? -6.369 0.118 4.126 1.00 95.31 77 LEU A O 1
ATOM 645 N N . ASP A 1 78 ? -5.597 1.810 2.864 1.00 94.19 78 ASP A N 1
ATOM 646 C CA . ASP A 1 78 ? -4.600 1.007 2.147 1.00 94.19 78 ASP A CA 1
ATOM 647 C C . ASP A 1 78 ? -3.578 0.398 3.108 1.00 94.19 78 ASP A C 1
ATOM 649 O O . ASP A 1 78 ? -3.315 -0.800 3.060 1.00 94.19 78 ASP A O 1
ATOM 653 N N . ILE A 1 79 ? -3.057 1.204 4.038 1.00 95.81 79 ILE A N 1
ATOM 654 C CA . ILE A 1 79 ? -2.081 0.753 5.039 1.00 95.81 79 ILE A CA 1
ATOM 655 C C . ILE A 1 79 ? -2.702 -0.270 5.995 1.00 95.81 79 ILE A C 1
ATOM 657 O O . ILE A 1 79 ? -2.068 -1.269 6.333 1.00 95.81 79 ILE A O 1
ATOM 661 N N . TYR A 1 80 ? -3.940 -0.048 6.443 1.00 96.88 80 TYR A N 1
ATOM 662 C CA . TYR A 1 80 ? -4.626 -1.001 7.315 1.00 96.88 80 TYR A CA 1
ATOM 663 C C . TYR A 1 80 ? -5.059 -2.269 6.585 1.00 96.88 80 TYR A C 1
ATOM 665 O O . TYR A 1 80 ? -5.129 -3.328 7.208 1.00 96.88 80 TYR A O 1
ATOM 673 N N . PHE A 1 81 ? -5.311 -2.192 5.280 1.00 95.44 81 PHE A N 1
ATOM 674 C CA . PHE A 1 81 ? -5.568 -3.372 4.474 1.00 95.44 81 PHE A CA 1
ATOM 675 C C . PHE A 1 81 ? -4.285 -4.189 4.283 1.00 95.44 81 PHE A C 1
ATOM 677 O O . PHE A 1 81 ? -4.303 -5.391 4.534 1.00 95.44 81 PHE A O 1
ATOM 684 N N . ASP A 1 82 ? -3.149 -3.547 3.990 1.00 95.75 82 ASP A N 1
ATOM 685 C CA . ASP A 1 82 ? -1.825 -4.188 3.992 1.00 95.75 82 ASP A CA 1
ATOM 686 C C . ASP A 1 82 ? -1.509 -4.829 5.361 1.00 95.75 82 ASP A C 1
ATOM 688 O O . ASP A 1 82 ? -1.040 -5.967 5.420 1.00 95.75 82 ASP A O 1
ATOM 692 N N . HIS A 1 83 ? -1.826 -4.150 6.473 1.00 97.56 83 HIS A N 1
ATOM 693 C CA . HIS A 1 83 ? -1.698 -4.712 7.824 1.00 97.56 83 HIS A CA 1
ATOM 694 C C . HIS A 1 83 ? -2.561 -5.963 8.012 1.00 97.56 83 HIS A C 1
ATOM 696 O O . HIS A 1 83 ? -2.076 -6.988 8.498 1.00 97.56 83 HIS A O 1
ATOM 702 N N . PHE A 1 84 ? -3.832 -5.900 7.605 1.00 96.81 84 PHE A N 1
ATOM 703 C CA . PHE A 1 84 ? -4.752 -7.032 7.656 1.00 96.81 84 PHE A CA 1
ATOM 704 C C . PHE A 1 84 ? -4.219 -8.224 6.849 1.00 96.81 84 PHE A C 1
ATOM 706 O O . PHE A 1 84 ? -4.216 -9.351 7.356 1.00 96.81 84 PHE A O 1
ATOM 713 N N . LEU A 1 85 ? -3.729 -7.983 5.631 1.00 96.19 85 LEU A N 1
ATOM 714 C CA . LEU A 1 85 ? -3.150 -9.011 4.769 1.00 96.19 85 LEU A CA 1
ATOM 715 C C . LEU A 1 85 ? -1.896 -9.622 5.394 1.00 96.19 85 LEU A C 1
ATOM 717 O O . LEU A 1 85 ? -1.802 -10.842 5.500 1.00 96.19 85 LEU A O 1
ATOM 721 N N . ALA A 1 86 ? -0.962 -8.794 5.862 1.00 97.19 86 ALA A N 1
ATOM 722 C CA . ALA A 1 86 ? 0.280 -9.242 6.484 1.00 97.19 86 ALA A CA 1
ATOM 723 C C . ALA A 1 86 ? 0.020 -10.073 7.751 1.00 97.19 86 ALA A C 1
ATOM 725 O O . ALA A 1 86 ? 0.569 -11.162 7.924 1.00 97.19 86 ALA A O 1
ATOM 726 N N . LYS A 1 87 ? -0.865 -9.596 8.631 1.00 97.38 87 LYS A N 1
ATOM 727 C CA . LYS A 1 87 ? -1.216 -10.275 9.885 1.00 97.38 87 LYS A CA 1
ATOM 728 C C . LYS A 1 87 ? -1.881 -11.632 9.656 1.00 97.38 87 LYS A C 1
ATOM 730 O O . LYS A 1 87 ? -1.658 -12.558 10.433 1.00 97.38 87 LYS A O 1
ATOM 735 N N . ASN A 1 88 ? -2.689 -11.760 8.604 1.00 96.81 88 ASN A N 1
ATOM 736 C CA . ASN A 1 88 ? -3.445 -12.978 8.306 1.00 96.81 88 ASN A CA 1
ATOM 737 C C . ASN A 1 88 ? -2.835 -13.811 7.166 1.00 96.81 88 ASN A C 1
ATOM 739 O O . ASN A 1 88 ? -3.465 -14.763 6.710 1.00 96.81 88 ASN A O 1
ATOM 743 N N . TYR A 1 89 ? -1.616 -13.490 6.723 1.00 96.12 89 TYR A N 1
ATOM 744 C CA . TYR A 1 89 ? -1.051 -13.988 5.467 1.00 96.12 89 TYR A CA 1
ATOM 745 C C . TYR A 1 89 ? -1.055 -15.521 5.359 1.00 96.12 89 TYR A C 1
ATOM 747 O O . TYR A 1 89 ? -1.610 -16.072 4.412 1.00 96.12 89 TYR A O 1
ATOM 755 N N . GLN A 1 90 ? -0.546 -16.221 6.381 1.00 95.31 90 GLN A N 1
ATOM 756 C CA . GLN A 1 90 ? -0.530 -17.690 6.413 1.00 95.31 90 GLN A CA 1
ATOM 757 C C . GLN A 1 90 ? -1.939 -18.286 6.288 1.00 95.31 90 GLN A C 1
ATOM 759 O O . GLN A 1 90 ? -2.128 -19.293 5.618 1.00 95.31 90 GLN A O 1
ATOM 764 N N . LYS A 1 91 ? -2.943 -17.671 6.920 1.00 95.00 91 LYS A N 1
ATOM 765 C CA . LYS A 1 91 ? -4.327 -18.158 6.879 1.00 95.00 91 LYS A CA 1
ATOM 766 C C . LYS A 1 91 ? -4.980 -17.911 5.517 1.00 95.00 91 LYS A C 1
ATOM 768 O O . LYS A 1 91 ? -5.793 -18.720 5.088 1.00 95.00 91 LYS A O 1
ATOM 773 N N . LEU A 1 92 ? -4.663 -16.786 4.876 1.00 93.94 92 LEU A N 1
ATOM 774 C CA . LEU A 1 92 ? -5.268 -16.380 3.606 1.00 93.94 92 LEU A CA 1
ATOM 775 C C . LEU A 1 92 ? -4.646 -17.096 2.403 1.00 93.94 92 LEU A C 1
ATOM 777 O O . LEU A 1 92 ? -5.368 -17.442 1.474 1.00 93.94 92 LEU A O 1
ATOM 781 N N . PHE A 1 93 ? -3.330 -17.320 2.425 1.00 91.50 93 PHE A N 1
ATOM 782 C CA . PHE A 1 93 ? -2.581 -17.820 1.266 1.00 91.50 93 PHE A CA 1
ATOM 783 C C . PHE A 1 93 ? -1.936 -19.190 1.484 1.00 91.50 93 PHE A C 1
ATOM 785 O O . PHE A 1 93 ? -1.434 -19.770 0.528 1.00 91.50 93 PHE A O 1
ATOM 792 N N . ASN A 1 94 ? -1.945 -19.714 2.715 1.00 94.31 94 ASN A N 1
ATOM 793 C CA . ASN A 1 94 ? -1.176 -20.901 3.097 1.00 94.31 94 ASN A CA 1
ATOM 794 C C . ASN A 1 94 ? 0.316 -20.793 2.724 1.00 94.31 94 ASN A C 1
ATOM 796 O O . ASN A 1 94 ? 0.944 -21.773 2.332 1.00 94.31 94 ASN A O 1
ATOM 800 N N . ASP A 1 95 ? 0.870 -19.585 2.845 1.00 93.56 95 ASP A N 1
ATOM 801 C CA . ASP A 1 95 ? 2.221 -19.241 2.405 1.00 93.56 95 ASP A CA 1
ATOM 802 C C . ASP A 1 95 ? 2.930 -18.333 3.427 1.00 93.56 95 ASP A C 1
ATOM 804 O O . ASP A 1 95 ? 2.309 -17.740 4.316 1.00 93.56 95 ASP A O 1
ATOM 808 N N . SER A 1 96 ? 4.250 -18.220 3.304 1.00 95.44 96 SER A N 1
ATOM 809 C CA . SER A 1 96 ? 5.115 -17.451 4.188 1.00 95.44 96 SER A CA 1
ATOM 810 C C . SER A 1 96 ? 5.206 -15.993 3.751 1.00 95.44 96 SER A C 1
ATOM 812 O O . SER A 1 96 ? 5.883 -15.665 2.777 1.00 95.44 96 SER A O 1
ATOM 814 N N . LEU A 1 97 ? 4.660 -15.081 4.566 1.00 9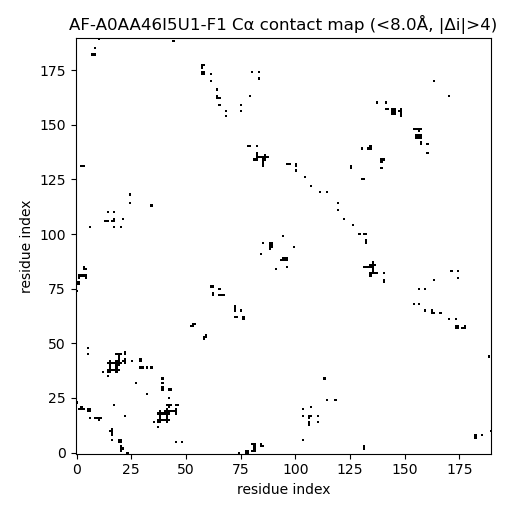6.75 97 LEU A N 1
ATOM 815 C CA . LEU A 1 97 ? 4.814 -13.632 4.358 1.00 96.75 97 LEU A CA 1
ATOM 816 C C . LEU A 1 97 ? 6.284 -13.227 4.179 1.00 96.75 97 LEU A C 1
ATOM 818 O O . LEU A 1 97 ? 6.592 -12.301 3.430 1.00 96.75 97 LEU A O 1
ATOM 822 N N . LYS A 1 98 ? 7.202 -13.906 4.876 1.00 96.50 98 LYS A N 1
ATOM 823 C CA . LYS A 1 98 ? 8.638 -13.627 4.797 1.00 96.50 98 LYS A CA 1
ATOM 824 C C . LYS A 1 98 ? 9.196 -13.947 3.411 1.00 96.50 98 LYS A C 1
ATOM 826 O O . LYS A 1 98 ? 9.960 -13.144 2.882 1.00 96.50 98 LYS A O 1
ATOM 831 N N . GLU A 1 99 ? 8.825 -15.087 2.832 1.00 95.31 99 GLU A N 1
ATOM 832 C CA . GLU A 1 99 ? 9.297 -15.471 1.498 1.00 95.31 99 GLU A CA 1
ATOM 833 C C . GLU A 1 99 ? 8.634 -14.619 0.413 1.00 95.31 99 GLU A C 1
ATOM 835 O O . GLU A 1 99 ? 9.332 -14.099 -0.456 1.00 95.31 99 GLU A O 1
ATOM 840 N N . SER A 1 100 ? 7.338 -14.328 0.539 1.00 94.44 100 SER A N 1
ATOM 841 C CA . SER A 1 100 ? 6.648 -13.404 -0.366 1.00 94.44 100 SER A CA 1
ATOM 842 C C . SER A 1 100 ? 7.243 -11.995 -0.322 1.00 94.44 100 SER A C 1
ATOM 844 O O . SER A 1 100 ? 7.467 -11.380 -1.362 1.00 94.44 100 SER A O 1
ATOM 846 N N . SER A 1 101 ? 7.588 -11.488 0.866 1.00 96.06 101 SER A N 1
ATOM 847 C CA . SER A 1 101 ? 8.261 -10.187 1.009 1.00 96.06 101 SER A CA 1
ATOM 848 C C . SER A 1 101 ? 9.622 -10.171 0.308 1.00 96.06 101 SER A C 1
ATOM 850 O O . SER A 1 101 ? 9.944 -9.209 -0.387 1.00 96.06 101 SER A O 1
ATOM 852 N N . LYS A 1 102 ? 10.411 -11.249 0.434 1.00 95.81 102 LYS A N 1
ATOM 853 C CA . LYS A 1 102 ? 11.688 -11.388 -0.284 1.00 95.81 102 LYS A CA 1
ATOM 854 C C . LYS A 1 102 ? 11.489 -11.417 -1.796 1.00 95.81 102 LYS A C 1
ATOM 856 O O . LYS A 1 102 ? 12.238 -10.748 -2.499 1.00 95.81 102 LYS A O 1
ATOM 861 N N . TYR A 1 103 ? 10.494 -12.154 -2.293 1.00 94.19 103 TYR A N 1
ATOM 862 C CA . TYR A 1 103 ? 10.167 -12.180 -3.720 1.00 94.19 103 TYR A CA 1
ATOM 863 C C . TYR A 1 103 ? 9.859 -10.771 -4.243 1.00 94.19 103 TYR A C 1
ATOM 865 O O . TYR A 1 103 ? 10.469 -10.330 -5.217 1.00 94.19 103 TYR A O 1
ATOM 873 N N . ILE A 1 104 ? 8.996 -10.027 -3.544 1.00 95.69 104 ILE A N 1
ATOM 874 C CA . ILE A 1 104 ? 8.624 -8.656 -3.915 1.00 95.69 104 ILE A CA 1
ATOM 875 C C . ILE A 1 104 ? 9.849 -7.731 -3.937 1.00 95.69 104 ILE A C 1
ATOM 877 O O . ILE A 1 104 ? 10.036 -6.966 -4.885 1.00 95.69 104 ILE A O 1
ATOM 881 N N . PHE A 1 105 ? 10.713 -7.803 -2.921 1.00 96.38 105 PHE A N 1
ATOM 882 C CA . PHE A 1 105 ? 11.933 -6.997 -2.897 1.00 96.38 105 PHE A CA 1
ATOM 883 C C . PHE A 1 105 ? 12.927 -7.397 -3.990 1.00 96.38 105 PHE A C 1
ATOM 885 O O . PHE A 1 105 ? 13.529 -6.516 -4.599 1.00 96.38 105 PHE A O 1
ATOM 892 N N . ASN A 1 106 ? 13.059 -8.688 -4.302 1.00 96.56 106 ASN A N 1
ATOM 893 C CA . ASN A 1 106 ? 13.902 -9.152 -5.402 1.00 96.56 106 ASN A CA 1
ATOM 894 C C . ASN A 1 106 ? 13.407 -8.621 -6.751 1.00 96.56 106 ASN A C 1
ATOM 896 O O . ASN A 1 106 ? 14.216 -8.103 -7.515 1.00 96.56 106 ASN A O 1
ATOM 900 N N . LEU A 1 107 ? 12.093 -8.650 -7.014 1.00 95.69 107 LEU A N 1
ATOM 901 C CA . LEU A 1 107 ? 11.517 -8.028 -8.214 1.00 95.69 107 LEU A CA 1
ATOM 902 C C . LEU A 1 107 ? 11.922 -6.556 -8.333 1.00 95.69 107 LEU A C 1
ATOM 904 O O . LEU A 1 107 ? 12.319 -6.107 -9.410 1.00 95.69 107 LEU A O 1
ATOM 908 N N . ALA A 1 108 ? 11.851 -5.816 -7.227 1.00 95.56 108 ALA A N 1
ATOM 909 C CA . ALA A 1 108 ? 12.199 -4.403 -7.187 1.00 95.56 108 ALA A CA 1
ATOM 910 C C . ALA A 1 108 ? 13.693 -4.155 -7.447 1.00 95.56 108 ALA A C 1
ATOM 912 O O . ALA A 1 108 ? 14.049 -3.255 -8.203 1.00 95.56 108 ALA A O 1
ATOM 913 N N . ILE A 1 109 ? 14.568 -4.967 -6.844 1.00 96.31 109 ILE A N 1
ATOM 914 C CA . ILE A 1 109 ? 16.024 -4.870 -7.008 1.00 96.31 109 ILE A CA 1
ATOM 915 C C . ILE A 1 109 ? 16.426 -5.198 -8.449 1.00 96.31 109 ILE A C 1
ATOM 917 O O . ILE A 1 109 ? 17.210 -4.454 -9.040 1.00 96.31 109 ILE A O 1
ATOM 921 N N . THR A 1 110 ? 15.878 -6.270 -9.026 1.00 96.75 110 THR A N 1
ATOM 922 C CA . THR A 1 110 ? 16.166 -6.693 -10.405 1.00 96.75 110 THR A CA 1
ATOM 923 C C . THR A 1 110 ? 15.747 -5.636 -11.425 1.00 96.75 110 THR A C 1
ATOM 925 O O . THR A 1 110 ? 16.438 -5.435 -12.417 1.00 96.75 110 THR A O 1
ATOM 928 N N . ASN A 1 111 ? 14.661 -4.908 -11.158 1.00 96.38 111 ASN A N 1
ATOM 929 C CA . ASN A 1 111 ? 14.107 -3.897 -12.062 1.00 96.38 111 ASN A CA 1
ATOM 930 C C . ASN A 1 111 ? 14.437 -2.452 -11.644 1.00 96.38 111 ASN A C 1
ATOM 932 O O . ASN A 1 111 ? 13.859 -1.502 -12.174 1.00 96.38 111 ASN A O 1
ATOM 936 N N . LYS A 1 112 ? 15.385 -2.255 -10.716 1.00 95.88 112 LYS A N 1
ATOM 937 C CA . LYS A 1 112 ? 15.704 -0.937 -10.134 1.00 95.88 112 LYS A CA 1
ATOM 938 C C . LYS A 1 112 ? 16.082 0.128 -11.166 1.00 95.88 112 LYS A C 1
ATOM 940 O O . LYS A 1 112 ? 15.891 1.309 -10.910 1.00 95.88 112 LYS A O 1
ATOM 945 N N . GLN A 1 113 ? 16.617 -0.286 -12.317 1.00 96.25 113 GLN A N 1
ATOM 946 C CA . GLN A 1 113 ? 17.046 0.603 -13.402 1.00 96.25 113 GLN A CA 1
ATOM 947 C C . GLN A 1 113 ? 15.896 1.412 -14.019 1.00 96.25 113 GLN A C 1
ATOM 949 O O . GLN A 1 113 ? 16.139 2.446 -14.626 1.00 96.25 113 GLN A O 1
ATOM 954 N N . PHE A 1 114 ? 14.650 0.962 -13.843 1.00 96.31 114 PHE A N 1
ATOM 955 C CA . PHE A 1 114 ? 13.456 1.658 -14.322 1.00 96.31 114 PHE A CA 1
ATOM 956 C C . PHE A 1 114 ? 12.897 2.668 -13.308 1.00 96.31 114 PHE A C 1
ATOM 958 O O . PHE A 1 114 ? 11.882 3.310 -13.570 1.00 96.31 114 PHE A O 1
ATOM 965 N N . LEU A 1 115 ? 13.508 2.790 -12.127 1.00 95.62 115 LEU A N 1
ATOM 966 C CA . LEU A 1 115 ? 13.035 3.654 -11.051 1.00 95.62 115 LEU A CA 1
ATOM 967 C C . LEU A 1 115 ? 13.817 4.969 -11.007 1.00 95.62 115 LEU A C 1
ATOM 969 O O . LEU A 1 115 ? 15.027 4.997 -11.212 1.00 95.62 115 LEU A O 1
ATOM 973 N N . SER A 1 116 ? 13.130 6.058 -10.658 1.00 95.19 116 SER A N 1
ATOM 974 C CA . SER A 1 116 ? 13.785 7.323 -10.315 1.00 95.19 116 SER A CA 1
ATOM 975 C C . SER A 1 116 ? 14.570 7.210 -9.003 1.00 95.19 116 SER A C 1
ATOM 977 O O . SER A 1 116 ? 14.258 6.376 -8.149 1.00 95.19 116 SER A O 1
ATOM 979 N N . GLU A 1 117 ? 15.536 8.105 -8.784 1.00 95.81 117 GLU A N 1
ATOM 980 C CA . GLU A 1 117 ? 16.325 8.160 -7.541 1.00 95.81 117 GLU A CA 1
ATOM 981 C C . GLU A 1 117 ? 15.454 8.297 -6.280 1.00 95.81 117 GLU A C 1
ATOM 983 O O . GLU A 1 117 ? 15.722 7.675 -5.246 1.00 95.81 117 GLU A O 1
ATOM 988 N N . GLU A 1 118 ? 14.361 9.059 -6.376 1.00 93.19 118 GLU A N 1
ATOM 989 C CA . GLU A 1 118 ? 13.386 9.212 -5.294 1.00 93.19 118 GLU A CA 1
ATOM 990 C C . GLU A 1 118 ? 12.712 7.871 -4.955 1.00 93.19 118 GLU A C 1
ATOM 992 O O . GLU A 1 118 ? 12.588 7.500 -3.783 1.00 93.19 118 GLU A O 1
ATOM 997 N N . ASN A 1 119 ? 12.296 7.111 -5.972 1.00 94.62 119 ASN A N 1
ATOM 998 C CA . ASN A 1 119 ? 11.646 5.815 -5.780 1.00 94.62 119 ASN A CA 1
ATOM 999 C C . ASN A 1 119 ? 12.637 4.740 -5.317 1.00 94.62 119 ASN A C 1
ATOM 1001 O O . ASN A 1 119 ? 12.279 3.916 -4.476 1.00 94.62 119 ASN A O 1
ATOM 1005 N N . ILE A 1 120 ? 13.896 4.795 -5.762 1.00 96.00 120 ILE A N 1
ATOM 1006 C CA . ILE A 1 120 ? 14.982 3.957 -5.229 1.00 96.00 120 ILE A CA 1
ATOM 1007 C C . ILE A 1 120 ? 15.206 4.257 -3.743 1.00 96.00 120 ILE A C 1
ATOM 1009 O O . ILE A 1 120 ? 15.308 3.334 -2.938 1.00 96.00 120 ILE A O 1
ATOM 1013 N N . SER A 1 121 ? 15.218 5.530 -3.343 1.00 94.44 121 SER A N 1
ATOM 1014 C CA . SER A 1 121 ? 15.364 5.915 -1.933 1.00 94.44 121 SER A CA 1
ATOM 1015 C C . SER A 1 121 ? 14.221 5.374 -1.068 1.00 94.44 121 SER A C 1
ATOM 1017 O O . SER A 1 121 ? 14.462 4.827 0.012 1.00 94.44 121 SER A O 1
ATOM 1019 N N . LYS A 1 122 ? 12.976 5.446 -1.562 1.00 92.12 122 LYS A N 1
ATOM 1020 C CA . LYS A 1 122 ? 11.811 4.830 -0.900 1.00 92.12 122 LYS A CA 1
ATOM 1021 C C . LYS A 1 122 ? 11.952 3.310 -0.805 1.00 92.12 122 LYS A C 1
ATOM 1023 O O . LYS A 1 122 ? 11.712 2.747 0.262 1.00 92.12 122 LYS A O 1
ATOM 1028 N N . LEU A 1 123 ? 12.358 2.651 -1.891 1.00 94.75 123 LEU A N 1
ATOM 1029 C CA . LEU A 1 123 ? 12.559 1.204 -1.932 1.00 94.75 123 LEU A CA 1
ATOM 1030 C C . LEU A 1 123 ? 13.631 0.754 -0.932 1.00 94.75 123 LEU A C 1
ATOM 1032 O O . LEU A 1 123 ? 13.404 -0.182 -0.168 1.00 94.75 123 LEU A O 1
ATOM 1036 N N . ASN A 1 124 ? 14.762 1.456 -0.873 1.00 95.38 124 ASN A N 1
ATOM 1037 C CA . ASN A 1 124 ? 15.835 1.170 0.076 1.00 95.38 124 ASN A CA 1
ATOM 1038 C C . ASN A 1 124 ? 15.354 1.267 1.525 1.00 95.38 124 ASN A C 1
ATOM 1040 O O . ASN A 1 124 ? 15.718 0.427 2.347 1.00 95.38 124 ASN A O 1
ATOM 1044 N N . TRP A 1 125 ? 14.505 2.249 1.846 1.00 93.94 125 TRP A N 1
ATOM 1045 C CA . TRP A 1 125 ? 13.892 2.335 3.170 1.00 93.94 125 TRP A CA 1
ATOM 1046 C C . TRP A 1 125 ? 12.997 1.121 3.464 1.00 93.94 125 TRP A C 1
ATOM 1048 O O . TRP A 1 125 ? 13.093 0.557 4.552 1.00 93.94 125 TRP A O 1
ATOM 1058 N N . LEU A 1 126 ? 12.179 0.674 2.504 1.00 94.50 126 LEU A N 1
ATOM 1059 C CA . LEU A 1 126 ? 11.309 -0.497 2.684 1.00 94.50 126 LEU A CA 1
ATOM 1060 C C . LEU A 1 126 ? 12.100 -1.788 2.891 1.00 94.50 126 LEU A C 1
ATOM 1062 O O . LEU A 1 126 ? 11.775 -2.571 3.781 1.00 94.50 126 LEU A O 1
ATOM 1066 N N . ILE A 1 127 ? 13.153 -1.990 2.097 1.00 95.62 127 ILE A N 1
ATOM 1067 C CA . ILE A 1 127 ? 14.033 -3.159 2.194 1.00 95.62 127 ILE A CA 1
ATOM 1068 C C . ILE A 1 127 ? 14.775 -3.143 3.531 1.00 95.62 127 ILE A C 1
ATOM 1070 O O . ILE A 1 127 ? 14.741 -4.129 4.264 1.00 95.62 127 ILE A O 1
ATOM 1074 N N . LYS A 1 128 ? 15.404 -2.012 3.887 1.00 96.56 128 LYS A N 1
ATOM 1075 C CA . LYS A 1 128 ? 16.184 -1.868 5.128 1.00 96.56 128 LYS A CA 1
ATOM 1076 C C . LYS A 1 128 ? 15.349 -2.169 6.372 1.00 96.56 128 LYS A C 1
ATOM 1078 O O . LYS A 1 128 ? 15.857 -2.770 7.312 1.00 96.56 128 LYS A O 1
ATOM 1083 N N . ASN A 1 129 ? 14.087 -1.746 6.376 1.00 95.12 129 ASN A N 1
ATOM 1084 C CA . ASN A 1 129 ? 13.172 -1.966 7.493 1.00 95.12 129 ASN A CA 1
ATOM 1085 C C . ASN A 1 129 ? 12.349 -3.255 7.354 1.00 95.12 129 ASN A C 1
ATOM 1087 O O . ASN A 1 129 ? 11.516 -3.521 8.213 1.00 95.12 129 ASN A O 1
ATOM 1091 N N . ASN A 1 130 ? 12.558 -4.044 6.291 1.00 95.50 130 ASN A N 1
ATOM 1092 C CA . ASN A 1 130 ? 11.778 -5.238 5.963 1.00 95.50 130 ASN A CA 1
ATOM 1093 C C . ASN A 1 130 ? 10.257 -4.988 6.060 1.00 95.50 130 ASN A C 1
ATOM 1095 O O . ASN A 1 130 ? 9.506 -5.777 6.640 1.00 95.50 130 ASN A O 1
ATOM 1099 N N . SER A 1 131 ? 9.816 -3.841 5.531 1.00 95.69 131 SER A N 1
ATOM 1100 C CA . SER A 1 131 ? 8.520 -3.252 5.870 1.00 95.69 131 SER A CA 1
ATOM 1101 C C . SER A 1 131 ? 7.339 -4.167 5.570 1.00 95.69 131 SER A C 1
ATOM 1103 O O . SER A 1 131 ? 6.448 -4.284 6.400 1.00 95.69 131 SER A O 1
ATOM 1105 N N . LEU A 1 132 ? 7.355 -4.865 4.431 1.00 95.81 132 LEU A N 1
ATOM 1106 C CA . LEU A 1 132 ? 6.267 -5.760 4.017 1.00 95.81 132 LEU A CA 1
ATOM 1107 C C . LEU A 1 132 ? 6.032 -6.902 5.015 1.00 95.81 132 LEU A C 1
ATOM 1109 O O . LEU A 1 132 ? 4.891 -7.268 5.284 1.00 95.81 132 LEU A O 1
ATOM 1113 N N . TYR A 1 133 ? 7.101 -7.427 5.615 1.00 97.06 133 TYR A N 1
ATOM 1114 C CA . TYR A 1 133 ? 6.997 -8.459 6.639 1.00 97.06 133 TYR A CA 1
ATOM 1115 C C . TYR A 1 133 ? 6.488 -7.891 7.967 1.00 97.06 133 TYR A C 1
ATOM 1117 O O . TYR A 1 133 ? 5.639 -8.503 8.614 1.00 97.06 133 TYR A O 1
ATOM 1125 N N . TYR A 1 134 ? 6.996 -6.724 8.371 1.00 97.81 134 TYR A N 1
ATOM 1126 C CA . TYR A 1 134 ? 6.624 -6.084 9.635 1.00 97.81 134 TYR A CA 1
ATOM 1127 C C . TYR A 1 134 ? 5.294 -5.329 9.576 1.00 97.81 134 TYR A C 1
ATOM 1129 O O . TYR A 1 134 ? 4.768 -4.955 10.618 1.00 97.81 134 TYR A O 1
ATOM 1137 N N . TYR A 1 135 ? 4.666 -5.189 8.405 1.00 97.00 135 TYR A N 1
ATOM 1138 C CA . TYR A 1 135 ? 3.285 -4.709 8.307 1.00 97.00 135 TYR A CA 1
ATOM 1139 C C . TYR A 1 135 ? 2.303 -5.560 9.113 1.00 97.00 135 TYR A C 1
ATOM 1141 O O . TYR A 1 135 ? 1.254 -5.050 9.474 1.00 97.00 135 TYR A O 1
ATOM 1149 N N . LYS A 1 136 ? 2.633 -6.801 9.496 1.00 97.06 136 LYS A N 1
ATOM 1150 C CA . LYS A 1 136 ? 1.815 -7.605 10.422 1.00 97.06 136 LYS A CA 1
ATOM 1151 C C . LYS A 1 136 ? 1.752 -7.043 11.851 1.00 97.06 136 LYS A C 1
ATOM 1153 O O . LYS A 1 136 ? 0.849 -7.406 12.603 1.00 97.06 136 LYS A O 1
ATOM 1158 N N . ASP A 1 137 ? 2.685 -6.165 12.218 1.00 97.94 137 ASP A N 1
ATOM 1159 C CA . ASP A 1 137 ? 2.863 -5.639 13.569 1.00 97.94 137 ASP A CA 1
ATOM 1160 C C . ASP A 1 137 ? 2.320 -4.205 13.664 1.00 97.94 137 ASP A C 1
ATOM 1162 O O . ASP A 1 137 ? 2.754 -3.295 12.956 1.00 97.94 137 ASP A O 1
ATOM 1166 N N . ILE A 1 138 ? 1.360 -3.975 14.565 1.00 97.19 138 ILE A N 1
ATOM 1167 C CA . ILE A 1 138 ? 0.655 -2.684 14.656 1.00 97.19 138 ILE A CA 1
ATOM 1168 C C . ILE A 1 138 ? 1.581 -1.518 15.041 1.00 97.19 138 ILE A C 1
ATOM 1170 O O . ILE A 1 138 ? 1.379 -0.390 14.590 1.00 97.19 138 ILE A O 1
ATOM 1174 N N . ASP A 1 139 ? 2.632 -1.778 15.822 1.00 97.50 139 ASP A N 1
ATOM 1175 C CA . ASP A 1 139 ? 3.620 -0.759 16.191 1.00 97.50 139 ASP A CA 1
ATOM 1176 C C . ASP A 1 139 ? 4.461 -0.324 14.986 1.00 97.50 139 ASP A C 1
ATOM 1178 O O . ASP A 1 139 ? 4.791 0.855 14.839 1.00 97.50 139 ASP A O 1
ATOM 1182 N N . PHE A 1 140 ? 4.733 -1.247 14.061 1.00 97.62 140 PHE A N 1
ATOM 1183 C CA . PHE A 1 140 ? 5.405 -0.925 12.809 1.00 97.62 140 PHE A CA 1
ATOM 1184 C C . PHE A 1 140 ? 4.494 -0.137 11.856 1.00 97.62 140 PHE A C 1
ATOM 1186 O O . PHE A 1 140 ? 4.956 0.773 11.160 1.00 97.62 140 PHE A O 1
ATOM 1193 N N . ILE A 1 141 ? 3.184 -0.408 11.870 1.00 97.50 141 ILE A N 1
ATOM 1194 C CA . ILE A 1 141 ? 2.201 0.436 11.179 1.00 97.50 141 ILE A CA 1
ATOM 1195 C C . ILE A 1 141 ? 2.210 1.853 11.758 1.00 97.50 141 ILE A C 1
ATOM 1197 O O . ILE A 1 141 ? 2.288 2.817 10.997 1.00 97.50 141 ILE A O 1
ATOM 1201 N N . LYS A 1 142 ? 2.223 2.007 13.089 1.00 97.06 142 LYS A N 1
ATOM 1202 C CA . LYS A 1 142 ? 2.347 3.325 13.733 1.00 97.06 142 LYS A CA 1
ATOM 1203 C C . LYS A 1 142 ? 3.628 4.050 13.303 1.00 97.06 142 LYS A C 1
ATOM 1205 O O . LYS A 1 142 ? 3.572 5.228 12.955 1.00 97.06 142 LYS A O 1
ATOM 1210 N N . TYR A 1 143 ? 4.764 3.351 13.284 1.00 95.44 143 TYR A N 1
ATOM 1211 C CA . TYR A 1 143 ? 6.042 3.889 12.803 1.00 95.44 143 TYR A CA 1
ATOM 1212 C C . TYR A 1 143 ? 5.972 4.338 11.334 1.00 95.44 143 TYR A C 1
ATOM 1214 O O . TYR A 1 143 ? 6.398 5.443 10.998 1.00 95.44 143 TYR A O 1
ATOM 1222 N N . THR A 1 144 ? 5.367 3.522 10.468 1.00 94.50 144 THR A N 1
ATOM 1223 C CA . THR A 1 144 ? 5.164 3.844 9.048 1.00 94.50 144 THR A CA 1
ATOM 1224 C C . THR A 1 144 ? 4.289 5.086 8.877 1.00 94.50 144 THR A C 1
ATOM 1226 O O . THR A 1 144 ? 4.644 5.992 8.123 1.00 94.50 144 THR A O 1
ATOM 1229 N N . LEU A 1 145 ? 3.176 5.170 9.612 1.00 95.69 145 LEU A N 1
ATOM 1230 C CA . LEU A 1 145 ? 2.266 6.314 9.574 1.00 95.69 145 LEU A CA 1
ATOM 1231 C C . LEU A 1 145 ? 2.939 7.599 10.061 1.00 95.69 145 LEU A C 1
ATOM 1233 O O . LEU A 1 145 ? 2.806 8.615 9.390 1.00 95.69 145 LEU A O 1
ATOM 1237 N N . ASN A 1 146 ? 3.727 7.543 11.141 1.00 94.31 146 ASN A N 1
ATOM 1238 C CA . ASN A 1 146 ? 4.558 8.667 11.592 1.00 94.31 146 ASN A CA 1
ATOM 1239 C C . ASN A 1 146 ? 5.489 9.169 10.478 1.00 94.31 146 ASN A C 1
ATOM 1241 O O . ASN A 1 146 ? 5.562 10.367 10.215 1.00 94.31 146 ASN A O 1
ATOM 1245 N N . GLY A 1 147 ? 6.167 8.249 9.785 1.00 91.19 147 GLY A N 1
ATOM 1246 C CA . GLY A 1 147 ? 7.033 8.573 8.650 1.00 91.19 147 GLY A CA 1
ATOM 1247 C C . GLY A 1 147 ? 6.292 9.285 7.512 1.00 91.19 147 GLY A C 1
ATOM 1248 O O . GLY A 1 147 ? 6.818 10.214 6.899 1.00 91.19 147 GLY A O 1
ATOM 1249 N N . ILE A 1 148 ? 5.056 8.868 7.237 1.00 90.94 148 ILE A N 1
ATOM 1250 C CA . ILE A 1 148 ? 4.204 9.476 6.211 1.00 90.94 148 ILE A CA 1
ATOM 1251 C C . ILE A 1 148 ? 3.675 10.843 6.667 1.00 90.94 148 ILE A C 1
ATOM 1253 O O . ILE A 1 148 ? 3.623 11.755 5.841 1.00 90.94 148 ILE A O 1
ATOM 1257 N N . SER A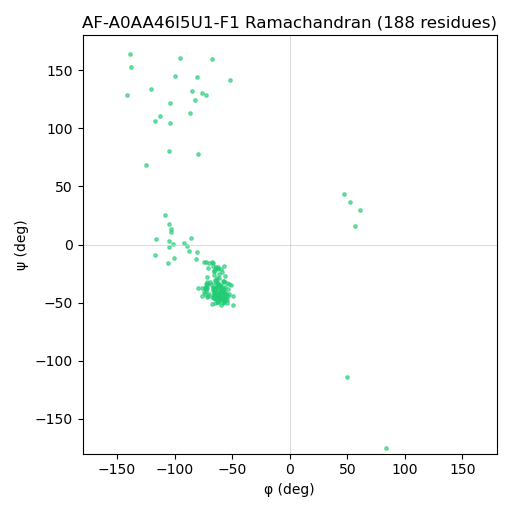 1 149 ? 3.341 11.013 7.952 1.00 93.69 149 SER A N 1
ATOM 1258 C CA . SER A 1 149 ? 2.860 12.279 8.526 1.00 93.69 149 SER A CA 1
ATOM 1259 C C . SER A 1 149 ? 3.796 13.450 8.212 1.00 93.69 149 SER A C 1
ATOM 1261 O O . SER A 1 149 ? 3.317 14.543 7.932 1.00 93.69 149 SER A O 1
ATOM 1263 N N . TYR A 1 150 ? 5.117 13.232 8.143 1.00 89.19 150 TYR A N 1
ATOM 1264 C CA . TYR A 1 150 ? 6.087 14.282 7.789 1.00 89.19 150 TYR A CA 1
ATOM 1265 C C . TYR A 1 150 ? 5.873 14.911 6.406 1.00 89.19 150 TYR A C 1
ATOM 1267 O O . TYR A 1 150 ? 6.347 16.017 6.154 1.00 89.19 150 TYR A O 1
ATOM 1275 N N . ARG A 1 151 ? 5.166 14.230 5.498 1.00 85.62 151 ARG A N 1
ATOM 1276 C CA . ARG A 1 151 ? 4.852 14.751 4.159 1.00 85.62 151 ARG A CA 1
ATOM 1277 C C . ARG A 1 151 ? 3.651 15.694 4.163 1.00 85.62 151 ARG A C 1
ATOM 1279 O O . ARG A 1 151 ? 3.398 16.353 3.158 1.00 85.62 151 ARG A O 1
ATOM 1286 N N . PHE A 1 152 ? 2.896 15.745 5.259 1.00 87.00 152 PHE A N 1
ATOM 1287 C CA . PHE A 1 152 ? 1.635 16.466 5.343 1.00 87.00 152 PHE A CA 1
ATOM 1288 C C . PHE A 1 152 ? 1.685 17.530 6.435 1.00 87.00 152 PHE A C 1
ATOM 1290 O O . PHE A 1 152 ? 2.104 17.301 7.565 1.00 87.00 152 PHE A O 1
ATOM 1297 N N . LYS A 1 153 ? 1.218 18.733 6.101 1.00 81.81 153 LYS A N 1
ATOM 1298 C CA . LYS A 1 153 ? 1.153 19.832 7.063 1.00 81.81 153 LYS A CA 1
ATOM 1299 C C . LYS A 1 153 ? -0.026 19.612 8.019 1.00 81.81 153 LYS A C 1
ATOM 1301 O O . LYS A 1 153 ? -1.152 19.425 7.564 1.00 81.81 153 LYS A O 1
ATOM 1306 N N . ASN A 1 154 ? 0.225 19.720 9.325 1.00 84.44 154 ASN A N 1
ATOM 1307 C CA . ASN A 1 154 ? -0.789 19.758 10.391 1.00 84.44 154 ASN A CA 1
ATOM 1308 C C . ASN A 1 154 ? -1.692 18.516 10.508 1.00 84.44 154 ASN A C 1
ATOM 1310 O O . ASN A 1 154 ? -2.843 18.636 10.929 1.00 84.44 154 ASN A O 1
ATOM 1314 N N . ILE A 1 155 ? -1.203 17.331 10.146 1.00 92.12 155 ILE A N 1
ATOM 1315 C CA . ILE A 1 155 ? -1.933 16.090 10.404 1.00 92.12 155 ILE A CA 1
ATOM 1316 C C . ILE A 1 155 ? -0.973 14.978 10.805 1.00 92.12 155 ILE A C 1
ATOM 1318 O O . ILE A 1 155 ? 0.008 14.718 10.114 1.00 92.12 155 ILE A O 1
ATOM 1322 N N . ASP A 1 156 ? -1.271 14.317 11.920 1.00 94.75 156 ASP A N 1
ATOM 1323 C CA . ASP A 1 156 ? -0.555 13.116 12.326 1.00 94.75 156 ASP A CA 1
ATOM 1324 C C . ASP A 1 156 ? -1.412 11.882 12.050 1.00 94.75 156 ASP A C 1
ATOM 1326 O O . ASP A 1 156 ? -2.357 11.583 12.780 1.00 94.75 156 ASP A O 1
ATOM 1330 N N . LEU A 1 157 ? -1.060 11.148 10.998 1.00 96.06 157 LEU A N 1
ATOM 1331 C CA . LEU A 1 157 ? -1.719 9.906 10.627 1.00 96.06 157 LEU A CA 1
ATOM 1332 C C . LEU A 1 157 ? -1.521 8.797 11.664 1.00 96.06 157 LEU A C 1
ATOM 1334 O O . LEU A 1 157 ? -2.344 7.889 11.722 1.00 96.06 157 LEU A O 1
ATOM 1338 N N . SER A 1 158 ? -0.482 8.843 12.501 1.00 96.12 158 SER A N 1
ATOM 1339 C CA . SER A 1 158 ? -0.208 7.789 13.487 1.00 96.12 158 SER A CA 1
ATOM 1340 C C . SER A 1 158 ? -1.289 7.689 14.566 1.00 96.12 158 SER A C 1
ATOM 1342 O O . SER A 1 158 ? -1.538 6.608 15.105 1.00 96.12 158 SER A O 1
ATOM 1344 N N . THR A 1 159 ? -1.991 8.796 14.826 1.00 96.31 159 THR A N 1
ATOM 1345 C CA . THR A 1 159 ? -3.129 8.851 15.753 1.00 96.31 159 THR A CA 1
ATOM 1346 C C . THR A 1 159 ? -4.295 7.962 15.307 1.00 96.31 159 THR A C 1
ATOM 1348 O O . THR A 1 159 ? -5.068 7.498 16.146 1.00 96.31 159 THR A O 1
ATOM 1351 N N . SER A 1 160 ? -4.367 7.614 14.014 1.00 97.31 160 SER A N 1
ATOM 1352 C CA . SER A 1 160 ? -5.434 6.763 13.467 1.00 97.31 160 SER A CA 1
ATOM 1353 C C . SER A 1 160 ? -5.387 5.331 14.000 1.00 97.31 160 SER A C 1
ATOM 1355 O O . SER A 1 160 ? -6.390 4.619 13.940 1.00 97.31 160 SER A O 1
ATOM 1357 N N . ILE A 1 161 ? -4.265 4.926 14.608 1.00 97.75 161 ILE A N 1
ATOM 1358 C CA . ILE A 1 161 ? -4.094 3.617 15.246 1.00 97.75 161 ILE A CA 1
ATOM 1359 C C . ILE A 1 161 ? -5.135 3.381 16.333 1.00 97.75 161 ILE A C 1
ATOM 1361 O O . ILE A 1 161 ? -5.646 2.269 16.447 1.00 97.75 161 ILE A O 1
ATOM 1365 N N . GLU A 1 162 ? -5.490 4.406 17.103 1.00 97.31 162 GLU A N 1
ATOM 1366 C CA . GLU A 1 162 ? -6.473 4.256 18.177 1.00 97.31 162 GLU A CA 1
ATOM 1367 C C . GLU A 1 162 ? -7.891 4.078 17.614 1.00 97.31 162 GLU A C 1
ATOM 1369 O O . GLU A 1 162 ? -8.666 3.256 18.112 1.00 97.31 162 GLU A O 1
ATOM 1374 N N . ILE A 1 163 ? -8.202 4.742 16.496 1.00 97.69 163 ILE A N 1
ATOM 1375 C CA . ILE A 1 163 ? -9.441 4.503 15.745 1.00 97.69 163 ILE A CA 1
ATOM 1376 C C . ILE A 1 163 ? -9.462 3.084 15.182 1.00 97.69 163 ILE A C 1
ATOM 1378 O O . ILE A 1 163 ? -10.471 2.391 15.331 1.00 97.69 163 ILE A O 1
ATOM 1382 N N . TYR A 1 164 ? -8.368 2.636 14.562 1.00 98.00 164 TYR A N 1
ATOM 1383 C CA . TYR A 1 164 ? -8.276 1.284 14.025 1.00 98.00 164 TYR A CA 1
ATOM 1384 C C . TYR A 1 164 ? -8.456 0.249 15.137 1.00 98.00 164 TYR A C 1
ATOM 1386 O O . TYR A 1 164 ? -9.351 -0.580 15.037 1.00 98.00 164 TYR A O 1
ATOM 1394 N N . LYS A 1 165 ? -7.713 0.336 16.249 1.00 97.50 165 LYS A N 1
ATOM 1395 C CA . LYS A 1 165 ? -7.834 -0.589 17.392 1.00 97.50 165 LYS A CA 1
ATOM 1396 C C . LYS A 1 165 ? -9.254 -0.656 17.949 1.00 97.50 165 LYS A C 1
ATOM 1398 O O . LYS A 1 165 ? -9.737 -1.747 18.235 1.00 97.50 165 LYS A O 1
ATOM 1403 N N . LYS A 1 166 ? -9.936 0.488 18.070 1.00 98.00 166 LYS A N 1
ATOM 1404 C CA . LYS A 1 166 ? -11.320 0.553 18.562 1.00 98.00 166 LYS A CA 1
ATOM 1405 C C . LYS A 1 166 ? -12.320 -0.138 17.625 1.00 98.00 166 LYS A C 1
ATOM 1407 O O . LYS A 1 166 ? -13.328 -0.655 18.097 1.00 98.00 166 LYS A O 1
ATOM 1412 N N . ASN A 1 167 ? -12.054 -0.145 16.318 1.00 97.69 167 ASN A N 1
ATOM 1413 C CA . ASN A 1 167 ? -12.985 -0.620 15.288 1.00 97.69 167 ASN A CA 1
ATOM 1414 C C . ASN A 1 167 ? -12.485 -1.859 14.517 1.00 97.69 167 ASN A C 1
ATOM 1416 O O . ASN A 1 167 ? -13.152 -2.299 13.578 1.00 97.69 167 ASN A O 1
ATOM 1420 N N . ASN A 1 168 ? -11.343 -2.439 14.899 1.00 95.94 168 ASN A N 1
ATOM 1421 C CA . ASN A 1 168 ? -10.619 -3.436 14.105 1.00 95.94 168 ASN A CA 1
ATOM 1422 C C . ASN A 1 168 ? -11.462 -4.666 13.780 1.00 95.94 168 ASN A C 1
ATOM 1424 O O . ASN A 1 168 ? -11.406 -5.145 12.662 1.00 95.94 168 ASN A O 1
ATOM 1428 N N . LYS A 1 169 ? -12.309 -5.139 14.698 1.00 96.81 169 LYS A N 1
ATOM 1429 C CA . LYS A 1 169 ? -13.199 -6.279 14.437 1.00 96.81 169 LYS A CA 1
ATOM 1430 C C . LYS A 1 169 ? -14.092 -6.044 13.216 1.00 96.81 169 LYS A C 1
ATOM 1432 O O . LYS A 1 169 ? -14.262 -6.943 12.403 1.00 96.81 169 LYS A O 1
ATOM 1437 N N . ILE A 1 170 ? -14.662 -4.845 13.086 1.00 97.50 170 ILE A N 1
ATOM 1438 C CA . ILE A 1 170 ? -15.553 -4.503 11.968 1.00 97.50 170 ILE A CA 1
ATOM 1439 C C . ILE A 1 170 ? -14.731 -4.261 10.700 1.00 97.50 170 ILE A C 1
ATOM 1441 O O . ILE A 1 170 ? -15.090 -4.762 9.636 1.00 97.50 170 ILE A O 1
ATOM 1445 N N . ILE A 1 171 ? -13.626 -3.522 10.818 1.00 97.38 171 ILE A N 1
ATOM 1446 C CA . ILE A 1 171 ? -12.747 -3.200 9.688 1.00 97.38 171 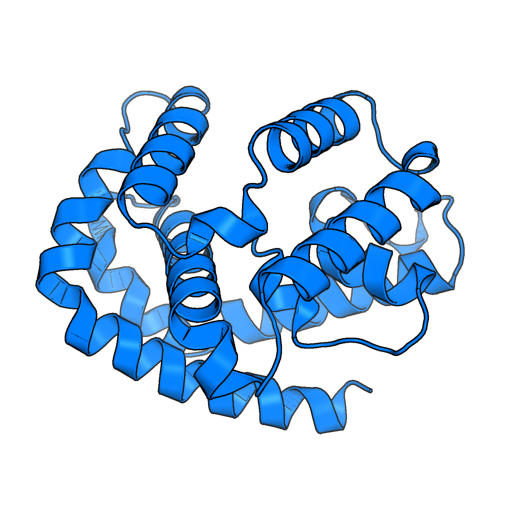ILE A CA 1
ATOM 1447 C C . ILE A 1 171 ? -12.136 -4.480 9.096 1.00 97.38 171 ILE A C 1
ATOM 1449 O O . ILE A 1 171 ? -12.262 -4.703 7.896 1.00 97.38 171 ILE A O 1
ATOM 1453 N N . ASP A 1 172 ? -11.569 -5.358 9.924 1.00 97.00 172 ASP A N 1
ATOM 1454 C CA . ASP A 1 172 ? -10.961 -6.628 9.508 1.00 97.00 172 ASP A CA 1
ATOM 1455 C C . ASP A 1 172 ? -11.990 -7.559 8.859 1.00 97.00 172 ASP A C 1
ATOM 1457 O O . ASP A 1 172 ? -11.701 -8.178 7.837 1.00 97.00 172 ASP A O 1
ATOM 1461 N N . ASN A 1 173 ? -13.213 -7.627 9.394 1.00 97.25 173 ASN A N 1
ATOM 1462 C CA . ASN A 1 173 ? -14.285 -8.405 8.772 1.00 97.25 173 ASN A CA 1
ATOM 1463 C C . ASN A 1 173 ? -14.655 -7.856 7.387 1.00 97.25 173 ASN A C 1
ATOM 1465 O O . ASN A 1 173 ? -14.807 -8.627 6.441 1.00 97.25 173 ASN A O 1
ATOM 1469 N N . ASN A 1 174 ? -14.758 -6.531 7.245 1.00 96.69 174 ASN A N 1
ATOM 1470 C CA . ASN A 1 174 ? -15.019 -5.911 5.948 1.00 96.69 174 ASN A CA 1
ATOM 1471 C C . ASN A 1 174 ? -13.858 -6.134 4.969 1.00 96.69 174 ASN A C 1
ATOM 1473 O O . ASN A 1 174 ? -14.094 -6.354 3.785 1.00 96.69 174 ASN A O 1
ATOM 1477 N N . PHE A 1 175 ? -12.612 -6.084 5.442 1.00 95.75 175 PHE A N 1
ATOM 1478 C CA . PHE A 1 175 ? -11.439 -6.386 4.626 1.00 95.75 175 PHE A CA 1
ATOM 1479 C C . PHE A 1 175 ? -11.387 -7.849 4.205 1.00 95.75 175 PHE A C 1
ATOM 1481 O O . PHE A 1 175 ? -11.032 -8.123 3.065 1.00 95.75 175 PHE A O 1
ATOM 1488 N N . PHE A 1 176 ? -11.801 -8.781 5.061 1.00 95.62 176 PHE A N 1
ATOM 1489 C CA . PHE A 1 176 ? -11.935 -10.185 4.687 1.00 95.62 176 PHE A CA 1
ATOM 1490 C C . PHE A 1 176 ? -13.008 -10.390 3.606 1.00 95.62 176 PHE A C 1
ATOM 1492 O O . PHE A 1 176 ? -12.769 -11.077 2.613 1.00 95.62 176 PHE A O 1
ATOM 1499 N N . GLU A 1 177 ? -14.177 -9.759 3.760 1.00 95.00 177 GLU A N 1
ATOM 1500 C CA . GLU A 1 177 ? -15.247 -9.776 2.754 1.00 95.00 177 GLU A CA 1
ATOM 1501 C C . GLU A 1 177 ? -14.761 -9.195 1.416 1.00 95.00 177 GLU A C 1
ATOM 1503 O O . GLU A 1 177 ? -14.929 -9.810 0.362 1.00 95.00 177 GLU A O 1
ATOM 1508 N N . PHE A 1 178 ? -14.089 -8.042 1.465 1.00 93.06 178 PHE A N 1
ATOM 1509 C CA . PHE A 1 178 ? -13.526 -7.384 0.292 1.00 93.06 178 PHE A CA 1
ATOM 1510 C C . PHE A 1 178 ? -12.421 -8.213 -0.376 1.00 93.06 178 PHE A C 1
ATOM 1512 O O . PHE A 1 178 ? -12.417 -8.354 -1.599 1.00 93.06 178 PHE A O 1
ATOM 1519 N N . PHE A 1 179 ? -11.523 -8.815 0.406 1.00 91.94 179 PHE A N 1
ATOM 1520 C CA . PHE A 1 179 ? -10.470 -9.699 -0.090 1.00 91.94 179 PHE A CA 1
ATOM 1521 C C . PHE A 1 179 ? -11.047 -10.853 -0.918 1.00 91.94 179 PHE A C 1
ATOM 1523 O O . PHE A 1 179 ? -10.569 -11.103 -2.021 1.00 91.94 179 PHE A O 1
ATOM 1530 N N . ASN A 1 180 ? -12.129 -11.488 -0.457 1.0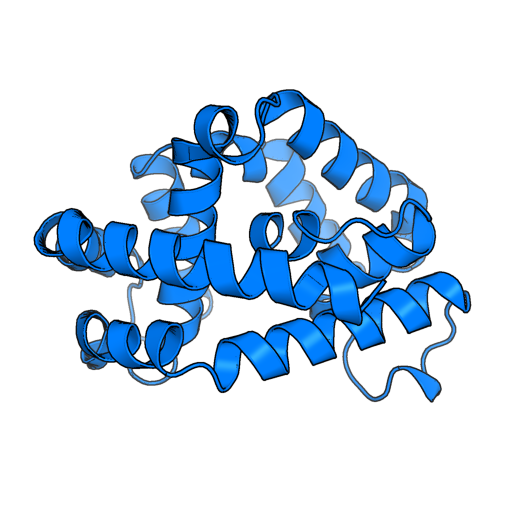0 91.25 180 ASN A N 1
ATOM 1531 C CA . ASN A 1 180 ? -12.797 -12.557 -1.207 1.00 91.25 180 ASN A CA 1
ATOM 1532 C C . ASN A 1 180 ? -13.396 -12.083 -2.544 1.00 91.25 180 ASN A C 1
ATOM 1534 O O . ASN A 1 180 ? -13.513 -12.867 -3.485 1.00 91.25 180 ASN A O 1
ATOM 1538 N N . LEU A 1 181 ? -13.799 -10.813 -2.654 1.00 90.44 181 LEU A N 1
ATOM 1539 C CA . LEU A 1 181 ? -14.224 -10.239 -3.935 1.00 90.44 181 LEU A CA 1
ATOM 1540 C C . LEU A 1 181 ? -13.030 -9.960 -4.849 1.00 90.44 181 LEU A C 1
ATOM 1542 O O . LEU A 1 181 ? -13.108 -10.217 -6.050 1.00 90.44 181 LEU A O 1
ATOM 1546 N N . LEU A 1 182 ? -11.932 -9.450 -4.289 1.00 87.62 182 LEU A N 1
ATOM 1547 C CA . LEU A 1 182 ? -10.708 -9.166 -5.034 1.00 87.62 182 LEU A CA 1
ATOM 1548 C C . LEU A 1 182 ? -10.094 -10.450 -5.615 1.00 87.62 182 LEU A C 1
ATOM 1550 O O . LEU A 1 182 ? -9.711 -10.468 -6.784 1.00 87.62 182 LEU A O 1
ATOM 1554 N N . THR A 1 183 ? -10.065 -11.544 -4.849 1.00 84.50 183 THR A N 1
ATOM 1555 C CA . THR A 1 183 ? -9.576 -12.847 -5.330 1.00 84.50 183 THR A CA 1
ATOM 1556 C C . THR A 1 183 ? -10.454 -13.428 -6.432 1.00 84.50 183 THR A C 1
ATOM 1558 O O . THR A 1 183 ? -9.920 -13.953 -7.400 1.00 84.50 183 THR A O 1
ATOM 1561 N N . LYS A 1 184 ? -11.780 -13.259 -6.370 1.00 85.19 184 LYS A N 1
ATOM 1562 C CA . LYS A 1 184 ? -12.671 -13.612 -7.491 1.00 85.19 184 LYS A CA 1
ATOM 1563 C C . LYS A 1 184 ? -12.414 -12.746 -8.719 1.00 85.19 184 LYS A C 1
ATOM 1565 O O . LYS A 1 184 ? -12.413 -13.243 -9.837 1.00 85.19 184 LYS A O 1
ATOM 1570 N N . LYS A 1 185 ? -12.172 -11.442 -8.538 1.00 79.50 185 LYS A N 1
ATOM 1571 C CA . LYS A 1 185 ? -11.862 -10.530 -9.649 1.00 79.50 185 LYS A CA 1
ATOM 1572 C C . LYS A 1 185 ? -10.561 -10.919 -10.359 1.00 79.50 185 LYS A C 1
ATOM 1574 O O . LYS A 1 185 ? -10.491 -10.756 -11.576 1.00 79.50 185 LYS A O 1
ATOM 1579 N N . ARG A 1 186 ? -9.579 -11.466 -9.625 1.00 75.44 186 ARG A N 1
ATOM 1580 C CA . ARG A 1 186 ? -8.321 -12.003 -10.173 1.00 75.44 186 ARG A CA 1
ATOM 1581 C C . ARG A 1 186 ? -8.559 -12.962 -11.339 1.00 75.44 186 ARG A C 1
ATOM 1583 O O . ARG A 1 186 ? -7.879 -12.836 -12.346 1.00 75.44 186 ARG A O 1
ATOM 1590 N N . GLU A 1 187 ? -9.532 -13.864 -11.220 1.00 72.00 187 GLU A N 1
ATOM 1591 C CA . GLU A 1 187 ? -9.844 -14.884 -12.238 1.00 72.00 187 GLU A CA 1
ATOM 1592 C C . GLU A 1 187 ? -10.294 -14.291 -13.583 1.00 72.00 187 GLU A C 1
ATOM 1594 O O . GLU A 1 187 ? -10.222 -14.968 -14.598 1.00 72.00 187 GLU A O 1
ATOM 1599 N N . TYR A 1 188 ? -10.736 -13.029 -13.607 1.00 71.88 188 TYR A N 1
ATOM 1600 C CA . TYR A 1 188 ? -11.180 -12.340 -14.824 1.00 71.88 188 TYR A CA 1
ATOM 1601 C C . TYR A 1 188 ? -10.126 -11.396 -15.421 1.00 71.88 188 TYR A C 1
ATOM 1603 O O . TYR A 1 188 ? -10.349 -10.846 -16.498 1.00 71.88 188 TYR A O 1
ATOM 1611 N N . LEU A 1 189 ? -9.044 -11.111 -14.690 1.00 69.88 189 LEU A N 1
ATOM 1612 C CA . LEU A 1 189 ? -8.007 -10.144 -15.084 1.00 69.88 189 LEU A CA 1
ATOM 1613 C C . LEU A 1 189 ? -6.706 -10.811 -15.555 1.00 69.88 189 LEU A C 1
ATOM 1615 O O . LEU A 1 189 ? -5.861 -10.134 -16.151 1.00 69.88 189 LEU A O 1
ATOM 1619 N N . LEU A 1 190 ? -6.536 -12.099 -15.249 1.00 66.31 190 LEU A N 1
ATOM 1620 C CA . LEU A 1 190 ? -5.420 -12.946 -15.670 1.00 66.31 190 LEU A CA 1
ATOM 1621 C C . LEU A 1 190 ? -5.859 -13.853 -16.816 1.00 66.31 190 LEU A C 1
ATOM 1623 O O . LEU A 1 190 ? -5.046 -13.988 -17.756 1.00 66.31 190 LEU A O 1
#

Secondary structure (DSSP, 8-state):
--HHHHHTS--S-HHHHHHHHSGGG--S-GGGS-S-HHHHHHHHHHHHHHHHHHT-HHHHHGGGTTGGGGGGHHHHHHHHHHHHHHHTHHHHHSS-HHHHHHHHHHHHHHTGGGS-HHHHHHHHHHHHTTHHHHTTSHHHHHHHHHHHHTTSTT--GGGHHHHHHHHHHHHHHHHHHHHHHHHHHHHHH-

Foldseek 3Di:
DQQLLQCLQDPVPLLLSLLQNVLVQDDDQLVPAPDPPSSSNSNVNNVVLVVVLVPDPLNVVQLVLVVVVPPCSNVLSSLVLLLLCLLCVCVVPVDDQLVSLVSNLVSCVVVVVSGDPVVVVVSCVCVVVVLSNCSPPLVSSLVVQQVVCVVDPPDRRSVCSVSCVVCVVVSSVSSVVVVVVSSVVSVVSD

InterPro domains:
  IPR007431 Acyl carrier protein phosphodiesterase [PF04336] (1-180)
  IPR007431 Acyl carrier protein phosphodiesterase [PTHR38764] (1-185)

Mean predicted aligned error: 3.31 Å

pLDDT: mean 93.53, std 5.67, range [57.59, 98.0]

Organism: NCBI:txid1627895